Protein AF-0000000073469286 (afdb_homodimer)

Solvent-accessible surface area (backbone atoms only — not comparable to full-atom values): 17314 Å² total; per-residue (Å²): 134,79,80,74,75,75,76,80,78,68,66,69,54,48,58,52,43,47,50,47,44,49,51,43,45,53,44,41,49,51,35,50,59,30,34,58,43,26,47,52,34,50,38,55,45,49,62,59,47,66,53,76,66,37,38,28,34,34,37,41,94,57,31,36,37,38,38,33,53,41,49,67,49,52,74,90,37,50,46,80,42,73,79,51,48,40,33,38,35,40,37,38,46,38,76,65,67,67,48,77,56,51,82,70,30,43,46,80,38,43,50,45,74,46,45,59,31,68,47,75,45,75,48,96,53,51,39,38,73,74,79,47,42,74,47,79,53,41,12,26,38,39,37,37,30,30,42,60,77,70,72,71,74,72,74,71,72,77,124,137,79,80,74,76,77,78,81,79,71,64,69,56,50,57,52,43,47,48,47,47,49,51,43,45,51,44,42,49,51,37,51,58,33,37,60,44,28,49,53,33,52,38,53,46,51,63,60,45,64,53,75,66,36,38,29,33,33,38,41,95,56,32,37,37,39,39,32,53,40,50,66,49,51,76,90,37,50,45,78,43,73,78,51,49,39,32,37,36,43,36,37,46,38,75,64,68,68,50,77,55,50,82,71,31,43,46,80,39,44,52,46,75,43,46,62,29,67,47,76,44,77,47,97,51,51,40,37,73,76,79,46,42,74,47,79,53,40,12,27,39,39,37,37,31,30,43,60,75,70,71,70,74,72,74,72,73,77,124

Foldseek 3Di:
DDPPPPPPCCPVVVVVVVVVVVVVVVCVVCCVVVVVVVQVCVLVVPDADEEAWDWDWDDDPWKIKIKTQAAPFDPVQWDWDDPFQFKIKIKGAAPPPPPVCSVVHGDPDHHDYHGMYMDMDGHPAGFDPVPWDWDDDNRMIMIMTTGDPPPPPPPPPPD/DDPPPPPPPCVVVVVVVVVVVVVVVVCVVCVVVVVVVCQVCVLVVPDADEEAWDWDWDDDPWKIKIKTQAAPFDPVQWDWDDPFQFKIKIKGAAPPPPPVCSVVHGDPDHHDYHGMYMDMDGHPAGFDPVPWDWDDDNRMIMIMTTGDPPPPPPPPPPD

pLDDT: mean 71.42, std 23.08, range [26.81, 96.69]

InterPro domains:
  IPR002068 Alpha crystallin/Hsp20 domain [PF00011] (59-154)
  IPR002068 Alpha crystallin/Hsp20 domain [PS01031] (40-159)
  IPR008978 HSP20-like chaperone [G3DSA:2.60.40.790] (11-159)
  IPR008978 HSP20-like chaperone [SSF49764] (51-158)
  IPR031107 Small heat shock protein [PTHR11527] (37-149)

Structure (mmCIF, N/CA/C/O backbone):
data_AF-0000000073469286-model_v1
#
loop_
_entity.id
_entity.type
_entity.pdbx_description
1 polymer 'Heat shock protein Hsp20'
#
loop_
_atom_site.group_PDB
_atom_site.id
_atom_site.type_symbol
_atom_site.label_atom_id
_atom_site.label_alt_id
_atom_site.label_comp_id
_atom_site.label_asym_id
_atom_site.label_entity_id
_atom_site.label_seq_id
_atom_site.pdbx_PDB_ins_code
_atom_site.Cartn_x
_atom_site.Cartn_y
_atom_site.Cartn_z
_atom_site.occupancy
_atom_site.B_iso_or_equiv
_atom_site.auth_seq_id
_atom_site.auth_comp_id
_atom_site.auth_asym_id
_atom_site.auth_atom_id
_atom_site.pdbx_PDB_model_num
ATOM 1 N N . MET A 1 1 ? 75.125 -26.219 -5.777 1 26.81 1 MET A N 1
ATOM 2 C CA . MET A 1 1 ? 74.375 -25.016 -5.387 1 26.81 1 MET A CA 1
ATOM 3 C C . MET A 1 1 ? 72.938 -25.312 -5.105 1 26.81 1 MET A C 1
ATOM 5 O O . MET A 1 1 ? 72.188 -25.75 -5.996 1 26.81 1 MET A O 1
ATOM 9 N N . SER A 1 2 ? 72.625 -25.828 -3.967 1 28.38 2 SER A N 1
ATOM 10 C CA . SER A 1 2 ? 71.5 -26.672 -3.494 1 28.38 2 SER A CA 1
ATOM 11 C C . SER A 1 2 ? 70.25 -25.859 -3.361 1 28.38 2 SER A C 1
ATOM 13 O O . SER A 1 2 ? 70.188 -24.812 -2.725 1 28.38 2 SER A O 1
ATOM 15 N N . ILE A 1 3 ? 69.562 -25.828 -4.477 1 34.16 3 ILE A N 1
ATOM 16 C CA . ILE A 1 3 ? 68.312 -25.094 -4.578 1 34.16 3 ILE A CA 1
ATOM 17 C C . ILE A 1 3 ? 67.375 -25.5 -3.434 1 34.16 3 ILE A C 1
ATOM 19 O O . ILE A 1 3 ? 67.062 -26.672 -3.275 1 34.16 3 ILE A O 1
ATOM 23 N N . ARG A 1 4 ? 67.562 -24.969 -2.209 1 28.84 4 ARG A N 1
ATOM 24 C CA . ARG A 1 4 ? 66.812 -25.203 -0.965 1 28.84 4 ARG A CA 1
ATOM 25 C C . ARG A 1 4 ? 65.312 -25 -1.154 1 28.84 4 ARG A C 1
ATOM 27 O O . ARG A 1 4 ? 64.875 -23.922 -1.556 1 28.84 4 ARG A O 1
ATOM 34 N N . PHE A 1 5 ? 64.688 -26.016 -1.61 1 29.03 5 PHE A N 1
ATOM 35 C CA . PHE A 1 5 ? 63.25 -26.141 -1.828 1 29.03 5 PHE A CA 1
ATOM 36 C C . PHE A 1 5 ? 62.469 -25.703 -0.591 1 29.03 5 PHE A C 1
ATOM 38 O O . PHE A 1 5 ? 62.719 -26.203 0.509 1 29.03 5 PHE A O 1
ATOM 45 N N . CYS A 1 6 ? 62.312 -24.391 -0.413 1 30.75 6 CYS A N 1
ATOM 46 C CA . CYS A 1 6 ? 61.625 -23.812 0.737 1 30.75 6 CYS A CA 1
ATOM 47 C C . CYS A 1 6 ? 60.312 -24.562 1.007 1 30.75 6 CYS A C 1
ATOM 49 O O . CYS A 1 6 ? 59.5 -24.75 0.097 1 30.75 6 CYS A O 1
ATOM 51 N N . PRO A 1 7 ? 60.219 -25.578 1.96 1 30.48 7 PRO A N 1
ATOM 52 C CA . PRO A 1 7 ? 59.094 -26.406 2.387 1 30.48 7 PRO A CA 1
ATOM 53 C C . PRO A 1 7 ? 57.844 -25.609 2.68 1 30.48 7 PRO A C 1
ATOM 55 O O . PRO A 1 7 ? 57.844 -24.766 3.586 1 30.48 7 PRO A O 1
ATOM 58 N N . PHE A 1 8 ? 57.25 -24.953 1.747 1 34.81 8 PHE A N 1
ATOM 59 C CA . PHE A 1 8 ? 56.031 -24.172 1.964 1 34.81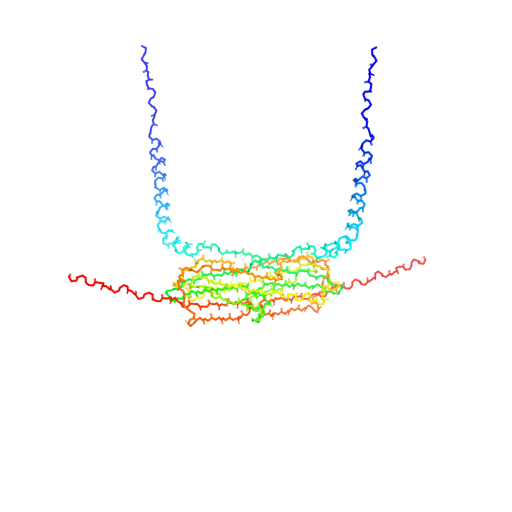 8 PHE A CA 1
ATOM 60 C C . PHE A 1 8 ? 55.062 -24.922 2.875 1 34.81 8 PHE A C 1
ATOM 62 O O . PHE A 1 8 ? 54.688 -26.078 2.602 1 34.81 8 PHE A O 1
ATOM 69 N N . SER A 1 9 ? 55.062 -25.047 4.297 1 30.44 9 SER A N 1
ATOM 70 C CA . SER A 1 9 ? 54.469 -25.703 5.445 1 30.44 9 SER A CA 1
ATOM 71 C C . SER A 1 9 ? 52.938 -25.734 5.316 1 30.44 9 SER A C 1
ATOM 73 O O . SER A 1 9 ? 52.281 -24.719 5.453 1 30.44 9 SER A O 1
ATOM 75 N N . PHE A 1 10 ? 52.219 -26.562 4.555 1 37.28 10 PHE A N 1
ATOM 76 C CA . PHE A 1 10 ? 50.906 -27.203 4.336 1 37.28 10 PHE A CA 1
ATOM 77 C C . PHE A 1 10 ? 50.219 -27.484 5.664 1 37.28 10 PHE A C 1
ATOM 79 O O . PHE A 1 10 ? 49.094 -27.969 5.688 1 37.28 10 PHE A O 1
ATOM 86 N N . GLY A 1 11 ? 50.906 -27.641 6.867 1 36.66 11 GLY A N 1
ATOM 87 C CA . GLY A 1 11 ? 50.438 -28.031 8.188 1 36.66 11 GLY A CA 1
ATOM 88 C C . GLY A 1 11 ? 49.312 -27.172 8.711 1 36.66 11 GLY A C 1
ATOM 89 O O . GLY A 1 11 ? 48.406 -27.672 9.383 1 36.66 11 GLY A O 1
ATOM 90 N N . THR A 1 12 ? 49.5 -25.828 8.781 1 40.12 12 THR A N 1
ATOM 91 C CA . THR A 1 12 ? 48.531 -24.922 9.391 1 40.12 12 THR A CA 1
ATOM 92 C C . THR A 1 12 ? 47.312 -24.766 8.5 1 40.12 12 THR A C 1
ATOM 94 O O . THR A 1 12 ? 46.312 -24.125 8.883 1 40.12 12 THR A O 1
ATOM 97 N N . LEU A 1 13 ? 47.375 -25.219 7.309 1 47.41 13 LEU A N 1
ATOM 98 C CA . LEU A 1 13 ? 46.281 -25.219 6.371 1 47.41 13 LEU A CA 1
ATOM 99 C C . LEU A 1 13 ? 45.25 -26.297 6.738 1 47.41 13 LEU A C 1
ATOM 101 O O . LEU A 1 13 ? 44.062 -26.141 6.473 1 47.41 13 LEU A O 1
ATOM 105 N N . GLY A 1 14 ? 45.719 -27.422 7.336 1 47.31 14 GLY A N 1
ATOM 106 C CA . GLY A 1 14 ? 44.844 -28.5 7.762 1 47.31 14 GLY A CA 1
ATOM 107 C C . GLY A 1 14 ? 43.875 -28.109 8.883 1 47.31 14 GLY A C 1
ATOM 108 O O . GLY A 1 14 ? 42.719 -28.469 8.867 1 47.31 14 GLY A O 1
ATOM 109 N N . SER A 1 15 ? 44.469 -27.531 10.016 1 48.19 15 SER A N 1
ATOM 110 C CA . SER A 1 15 ? 43.625 -27.109 11.117 1 48.19 15 SER A CA 1
ATOM 111 C C . SER A 1 15 ? 42.688 -26 10.695 1 48.19 15 SER A C 1
ATOM 113 O O . SER A 1 15 ? 41.562 -25.906 11.195 1 48.19 15 SER A O 1
ATOM 115 N N . GLU A 1 16 ? 43.219 -25.062 9.875 1 43.34 16 GLU A N 1
ATOM 116 C CA . GLU A 1 16 ? 42.281 -24.047 9.375 1 43.34 16 GLU A CA 1
ATOM 117 C C . GLU A 1 16 ? 41.281 -24.641 8.414 1 43.34 16 GLU A C 1
ATOM 119 O O . GLU A 1 16 ? 40.125 -24.203 8.375 1 43.34 16 GLU A O 1
ATOM 124 N N . LEU A 1 17 ? 41.594 -25.641 7.645 1 53.5 17 LEU A N 1
ATOM 125 C CA . LEU A 1 17 ? 40.625 -26.344 6.82 1 53.5 17 LEU A CA 1
ATOM 126 C C . LEU A 1 17 ? 39.688 -27.188 7.68 1 53.5 17 LEU A C 1
ATOM 128 O O . LEU A 1 17 ? 38.5 -27.266 7.398 1 53.5 17 LEU A O 1
ATOM 132 N N . ASP A 1 18 ? 40.219 -27.859 8.758 1 47.69 18 ASP A N 1
ATOM 133 C CA . ASP A 1 18 ? 39.344 -28.578 9.672 1 47.69 18 ASP A CA 1
ATOM 134 C C . ASP A 1 18 ? 38.375 -27.609 10.375 1 47.69 18 ASP A C 1
ATOM 136 O O . ASP A 1 18 ? 37.219 -27.938 10.594 1 47.69 18 ASP A O 1
ATOM 140 N N . THR A 1 19 ? 38.969 -26.328 10.898 1 46.44 19 THR A N 1
ATOM 141 C CA . THR A 1 19 ? 38 -25.344 11.414 1 46.44 19 THR A CA 1
ATOM 142 C C . THR A 1 19 ? 37.094 -24.859 10.297 1 46.44 19 THR A C 1
ATOM 144 O O . THR A 1 19 ? 35.906 -24.594 10.531 1 46.44 19 THR A O 1
ATOM 147 N N . LEU A 1 20 ? 37.594 -24.672 9.078 1 48.88 20 LEU A N 1
ATOM 148 C CA . LEU A 1 20 ? 36.719 -24.328 7.969 1 48.88 20 LEU A CA 1
ATOM 149 C C . LEU A 1 20 ? 35.781 -25.469 7.656 1 48.88 20 LEU A C 1
ATOM 151 O O . LEU A 1 20 ? 34.594 -25.25 7.414 1 48.88 20 LEU A O 1
ATOM 155 N N . PHE A 1 21 ? 36.188 -26.719 7.672 1 50.34 21 PHE A N 1
ATOM 156 C CA . PHE A 1 21 ? 35.281 -27.828 7.438 1 50.34 21 PHE A CA 1
ATOM 157 C C . PHE A 1 21 ? 34.344 -28.031 8.625 1 50.34 21 PHE A C 1
ATOM 159 O O . PHE A 1 21 ? 33.156 -28.344 8.453 1 50.34 21 PHE A O 1
ATOM 166 N N . SER A 1 22 ? 34.812 -27.953 9.945 1 49.25 22 SER A N 1
ATOM 167 C CA . SER A 1 22 ? 33.875 -28 11.055 1 49.25 22 SER A CA 1
ATOM 168 C C . SER A 1 22 ? 32.969 -26.766 11.055 1 49.25 22 SER A C 1
ATOM 170 O O . SER A 1 22 ? 31.781 -26.859 11.414 1 49.25 22 SER A O 1
ATOM 172 N N . GLU A 1 23 ? 33.5 -25.469 10.75 1 45.59 23 GLU A N 1
ATOM 173 C CA . GLU A 1 23 ? 32.594 -24.359 10.562 1 45.59 23 GLU A CA 1
ATOM 174 C C . GLU A 1 23 ? 31.719 -24.562 9.312 1 45.59 23 GLU A C 1
ATOM 176 O O . GLU A 1 23 ? 30.547 -24.188 9.297 1 45.59 23 GLU A O 1
ATOM 181 N N . MET A 1 24 ? 32.219 -25.188 8.258 1 49.44 24 MET A N 1
ATOM 182 C CA . MET A 1 24 ? 31.406 -25.578 7.117 1 49.44 24 MET A CA 1
ATOM 183 C C . MET A 1 24 ? 30.438 -26.703 7.492 1 49.44 24 MET A C 1
ATOM 185 O O . MET A 1 24 ? 29.281 -26.719 7.07 1 49.44 24 MET A O 1
ATOM 189 N N . GLU A 1 25 ? 30.922 -27.719 8.266 1 49.88 25 GLU A N 1
ATOM 190 C CA . GLU A 1 25 ? 29.969 -28.719 8.727 1 49.88 25 GLU A CA 1
ATOM 191 C C . GLU A 1 25 ? 28.969 -28.125 9.719 1 49.88 25 GLU A C 1
ATOM 193 O O . GLU A 1 25 ? 27.781 -28.469 9.711 1 49.88 25 GLU A O 1
ATOM 198 N N . GLU A 1 26 ? 29.344 -27.234 10.883 1 46.66 26 GLU A N 1
ATOM 199 C CA . GLU A 1 26 ? 28.344 -26.531 11.68 1 46.66 26 GLU A CA 1
ATOM 200 C C . GLU A 1 26 ? 27.547 -25.578 10.812 1 46.66 26 GLU A C 1
ATOM 202 O O . GLU A 1 26 ? 26.344 -25.406 11.023 1 46.66 26 GLU A O 1
ATOM 207 N N . ARG A 1 27 ? 28.062 -24.906 9.711 1 44.53 27 ARG A N 1
ATOM 208 C CA . ARG A 1 27 ? 27.266 -24.156 8.75 1 44.53 27 ARG A CA 1
ATOM 209 C C . ARG A 1 27 ? 26.531 -25.094 7.801 1 44.53 27 ARG A C 1
ATOM 211 O O . ARG A 1 27 ? 25.406 -24.797 7.363 1 44.53 27 ARG A O 1
ATOM 218 N N . ALA A 1 28 ? 26.953 -26.188 7.41 1 50.09 28 ALA A N 1
ATOM 219 C CA . ALA A 1 28 ? 26.203 -27.188 6.664 1 50.09 28 ALA A CA 1
ATOM 220 C C . ALA A 1 28 ? 25.125 -27.844 7.535 1 50.09 28 ALA A C 1
ATOM 222 O O . ALA A 1 28 ? 24.031 -28.141 7.066 1 50.09 28 ALA A O 1
ATOM 223 N N . GLU A 1 29 ? 25.406 -28.328 8.773 1 49.47 29 GLU A N 1
ATOM 224 C CA . GLU A 1 29 ? 24.328 -28.734 9.648 1 49.47 29 GLU A CA 1
ATOM 225 C C . GLU A 1 29 ? 23.438 -27.547 10.039 1 49.47 29 GLU A C 1
ATOM 227 O O . GLU A 1 29 ? 22.219 -27.688 10.156 1 49.47 29 GLU A O 1
ATOM 232 N N . ASN A 1 30 ? 23.953 -26.234 10.5 1 44.94 30 ASN A N 1
ATOM 233 C CA . ASN A 1 30 ? 23.078 -25.078 10.586 1 44.94 30 ASN A CA 1
ATOM 234 C C . ASN A 1 30 ? 22.562 -24.641 9.211 1 44.94 30 ASN A C 1
ATOM 236 O O . ASN A 1 30 ? 21.5 -24.016 9.109 1 44.94 30 ASN A O 1
ATOM 240 N N . LEU A 1 31 ? 23.172 -24.969 8.086 1 43.88 31 LEU A N 1
ATOM 241 C CA . LEU A 1 31 ? 22.625 -24.875 6.734 1 43.88 31 LEU A CA 1
ATOM 242 C C . LEU A 1 31 ? 21.688 -26.047 6.453 1 43.88 31 LEU A C 1
ATOM 244 O O . LEU A 1 31 ? 20.641 -25.875 5.824 1 43.88 31 LEU A O 1
ATOM 248 N N . ALA A 1 32 ? 21.906 -27.297 6.664 1 47.5 32 ALA A N 1
ATOM 249 C CA . ALA A 1 32 ? 20.922 -28.375 6.555 1 47.5 32 ALA A CA 1
ATOM 250 C C . ALA A 1 32 ? 19.781 -28.172 7.543 1 47.5 32 ALA A C 1
ATOM 252 O O . ALA A 1 32 ? 18.625 -28.453 7.23 1 47.5 32 ALA A O 1
ATOM 253 N N . SER A 1 33 ? 19.891 -28.094 8.945 1 45.53 33 SER A N 1
ATOM 254 C CA . SER A 1 33 ? 18.812 -27.609 9.797 1 45.53 33 SER A CA 1
ATOM 255 C C . SER A 1 33 ? 18.391 -26.188 9.406 1 45.53 33 SER A C 1
ATOM 257 O O . SER A 1 33 ? 17.219 -25.828 9.508 1 45.53 33 SER A O 1
ATOM 259 N N . ARG A 1 34 ? 19.234 -25.234 9.039 1 42.19 34 ARG A N 1
ATOM 260 C CA . ARG A 1 34 ? 18.859 -23.969 8.422 1 42.19 34 ARG A CA 1
ATOM 261 C C . ARG A 1 34 ? 18.438 -24.172 6.977 1 42.19 34 ARG A C 1
ATOM 263 O O . ARG A 1 34 ? 17.812 -23.281 6.383 1 42.19 34 ARG A O 1
ATOM 270 N N . SER A 1 35 ? 18.688 -25.172 6.195 1 46.22 35 SER A N 1
ATOM 271 C CA . SER A 1 35 ? 18.125 -25.578 4.914 1 46.22 35 SER A CA 1
ATOM 272 C C . SER A 1 35 ? 16.672 -26.031 5.07 1 46.22 35 SER A C 1
ATOM 274 O O . SER A 1 35 ? 15.828 -25.734 4.223 1 46.22 35 SER A O 1
ATOM 276 N N . GLU A 1 36 ? 16.328 -27.016 5.863 1 44.75 36 GLU A N 1
ATOM 277 C CA . GLU A 1 36 ? 14.914 -27.156 6.195 1 44.75 36 GLU A CA 1
ATOM 278 C C . GLU A 1 36 ? 14.359 -25.891 6.82 1 44.75 36 GLU A C 1
ATOM 280 O O . GLU A 1 36 ? 13.195 -25.531 6.609 1 44.75 36 GLU A O 1
ATOM 285 N N . SER A 1 37 ? 14.953 -25.234 7.918 1 41.72 37 SER A N 1
ATOM 286 C CA . SER A 1 37 ? 14.672 -23.844 8.305 1 41.72 37 SER A CA 1
ATOM 287 C C . SER A 1 37 ? 15.055 -22.875 7.199 1 41.72 37 SER A C 1
ATOM 289 O O . SER A 1 37 ? 14.406 -21.828 7.035 1 41.72 37 SER A O 1
ATOM 291 N N . LEU A 1 38 ? 15.977 -22.969 6.457 1 46 38 LEU A N 1
ATOM 292 C CA . LEU A 1 38 ? 16.281 -22.234 5.242 1 46 38 LEU A CA 1
ATOM 293 C C . LEU A 1 38 ? 15.273 -22.547 4.145 1 46 38 LEU A C 1
ATOM 295 O O . LEU A 1 38 ? 14.93 -21.672 3.342 1 46 38 LEU A O 1
ATOM 299 N N . LYS A 1 39 ? 14.969 -23.812 3.836 1 43.38 39 LYS A N 1
ATOM 300 C CA . LYS A 1 39 ? 13.773 -24.062 3.043 1 43.38 39 LYS A CA 1
ATOM 301 C C . LYS A 1 39 ? 12.555 -23.375 3.66 1 43.38 39 LYS A C 1
ATOM 303 O O . LYS A 1 39 ? 11.688 -22.875 2.941 1 43.38 39 LYS A O 1
ATOM 308 N N . THR A 1 40 ? 12.234 -23.625 4.988 1 42.12 40 THR A N 1
ATOM 309 C CA . THR A 1 40 ? 11.273 -22.766 5.684 1 42.12 40 THR A CA 1
ATOM 310 C C . THR A 1 40 ? 11.766 -21.328 5.73 1 42.12 40 THR A C 1
ATOM 312 O O . THR A 1 40 ? 10.969 -20.391 5.664 1 42.12 40 THR A O 1
ATOM 315 N N . ILE A 1 41 ? 13.047 -21.016 6.047 1 43.69 41 ILE A N 1
ATOM 316 C CA . ILE A 1 41 ? 13.594 -19.672 5.918 1 43.69 41 ILE A CA 1
ATOM 317 C C . ILE A 1 41 ? 13.672 -19.281 4.445 1 43.69 41 ILE A C 1
ATOM 319 O O . ILE A 1 41 ? 13.414 -18.125 4.086 1 43.69 41 ILE A O 1
ATOM 323 N N . ALA A 1 42 ? 14.156 -20.062 3.604 1 46.75 42 ALA A N 1
ATOM 324 C CA . ALA A 1 42 ? 14.094 -19.781 2.172 1 46.75 42 ALA A CA 1
ATOM 325 C C . ALA A 1 42 ? 12.656 -19.609 1.706 1 46.75 42 ALA A C 1
ATOM 327 O O . ALA A 1 42 ? 12.367 -18.797 0.824 1 46.75 42 ALA A O 1
ATOM 328 N N . LYS A 1 43 ? 11.789 -20.625 1.95 1 48.88 43 LYS A N 1
ATOM 329 C CA . LYS A 1 43 ? 10.359 -20.438 1.708 1 48.88 43 LYS A CA 1
ATOM 330 C C . LYS A 1 43 ? 9.867 -19.125 2.309 1 48.88 43 LYS A C 1
ATOM 332 O O . LYS A 1 43 ? 8.992 -18.469 1.74 1 48.88 43 LYS A O 1
ATOM 337 N N . ASN A 1 44 ? 10.305 -18.875 3.617 1 49.03 44 ASN A N 1
ATOM 338 C CA . ASN A 1 44 ? 10.055 -17.594 4.289 1 49.03 44 ASN A CA 1
ATOM 339 C C . ASN A 1 44 ? 11.133 -16.578 3.973 1 49.03 44 ASN A C 1
ATOM 341 O O . ASN A 1 44 ? 11.203 -15.523 4.613 1 49.03 44 ASN A O 1
ATOM 345 N N . ALA A 1 45 ? 12.023 -16.984 3.248 1 52.25 45 ALA A N 1
ATOM 346 C CA . ALA A 1 45 ? 13.195 -16.125 3.047 1 52.25 45 ALA A CA 1
ATOM 347 C C . ALA A 1 45 ? 12.836 -14.867 2.27 1 52.25 45 ALA A C 1
ATOM 349 O O . ALA A 1 45 ? 13.695 -14.023 2.012 1 52.25 45 ALA A O 1
ATOM 350 N N . VAL A 1 46 ? 11.75 -15.117 1.656 1 53.38 46 VAL A N 1
ATOM 351 C CA . VAL A 1 46 ? 11.555 -13.812 1.03 1 53.38 46 VAL A CA 1
ATOM 352 C C . VAL A 1 46 ? 11.367 -12.742 2.105 1 53.38 46 VAL A C 1
ATOM 354 O O . VAL A 1 46 ? 10.43 -12.812 2.904 1 53.38 46 VAL A O 1
ATOM 357 N N . PRO A 1 47 ? 12.398 -12.141 2.352 1 52.84 47 PRO A N 1
ATOM 358 C CA . PRO A 1 47 ? 12.258 -11.102 3.375 1 52.84 47 PRO A CA 1
ATOM 359 C C . PRO A 1 47 ? 11.008 -10.242 3.184 1 52.84 47 PRO A C 1
ATOM 361 O O . PRO A 1 47 ? 10.609 -9.977 2.047 1 52.84 47 PRO A O 1
ATOM 364 N N . ARG A 1 48 ? 10.258 -10.32 4.316 1 56.59 48 ARG A N 1
ATOM 365 C CA . ARG A 1 48 ? 9.125 -9.398 4.305 1 56.59 48 ARG A CA 1
ATOM 366 C C . ARG A 1 48 ? 9.578 -7.965 4.559 1 56.59 48 ARG A C 1
ATOM 368 O O . ARG A 1 48 ? 10.5 -7.73 5.348 1 56.59 48 ARG A O 1
ATOM 375 N N . ILE A 1 49 ? 9.141 -7.066 3.736 1 54.12 49 ILE A N 1
ATOM 376 C CA . ILE A 1 49 ? 9.406 -5.648 3.945 1 54.12 49 ILE A CA 1
ATOM 377 C C . ILE A 1 49 ? 8.719 -5.172 5.219 1 54.12 49 ILE A C 1
ATOM 379 O O . ILE A 1 49 ? 7.52 -5.391 5.402 1 54.12 49 ILE A O 1
ATOM 383 N N . THR A 1 50 ? 9.516 -5.109 6.238 1 58.16 50 THR A N 1
ATOM 384 C CA . THR A 1 50 ? 9.016 -4.422 7.426 1 58.16 50 THR A CA 1
ATOM 385 C C . THR A 1 50 ? 9.195 -2.91 7.289 1 58.16 50 THR A C 1
ATOM 387 O O . THR A 1 50 ? 10.078 -2.447 6.566 1 58.16 50 THR A O 1
ATOM 390 N N . GLY A 1 51 ? 8.164 -2.178 7.531 1 62 51 GLY A N 1
ATOM 391 C CA . GLY A 1 51 ? 8.445 -0.752 7.469 1 62 51 GLY A CA 1
ATOM 392 C C . GLY A 1 51 ? 7.195 0.104 7.414 1 62 51 GLY A C 1
ATOM 393 O O . GLY A 1 51 ? 6.125 -0.321 7.859 1 62 51 GLY A O 1
ATOM 394 N N . ASP A 1 52 ? 7.395 1.303 6.754 1 76.88 52 ASP A N 1
ATOM 395 C CA . ASP A 1 52 ? 6.465 2.418 6.895 1 76.88 52 ASP A CA 1
ATOM 396 C C . ASP A 1 52 ? 5.375 2.361 5.824 1 76.88 52 ASP A C 1
ATOM 398 O O . ASP A 1 52 ? 5.516 1.657 4.824 1 76.88 52 ASP 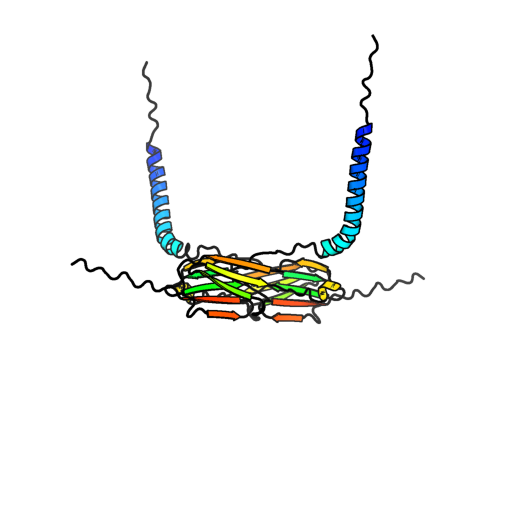A O 1
ATOM 402 N N . PHE A 1 53 ? 4.203 2.617 6.191 1 90.12 53 PHE A N 1
ATOM 403 C CA . PHE A 1 53 ? 3.078 2.777 5.277 1 90.12 53 PHE A CA 1
ATOM 404 C C . PHE A 1 53 ? 3.123 4.141 4.598 1 90.12 53 PHE A C 1
ATOM 406 O O . PHE A 1 53 ? 3.766 5.07 5.098 1 90.12 53 PHE A O 1
ATOM 413 N N . HIS A 1 54 ? 2.568 4.18 3.43 1 90.62 54 HIS A N 1
ATOM 414 C CA . HIS A 1 54 ? 2.59 5.398 2.627 1 90.62 54 HIS A CA 1
ATOM 415 C C . HIS A 1 54 ? 1.559 6.402 3.127 1 90.62 54 HIS A C 1
ATOM 417 O O . HIS A 1 54 ? 0.441 6.027 3.484 1 90.62 54 HIS A O 1
ATOM 423 N N . ILE A 1 55 ? 1.935 7.664 3.08 1 92.56 55 ILE A N 1
ATOM 424 C CA . ILE A 1 55 ? 0.997 8.688 3.523 1 92.56 55 ILE A CA 1
ATOM 425 C C . ILE A 1 55 ? 1.045 9.875 2.568 1 92.56 55 ILE A C 1
ATOM 427 O O . ILE A 1 55 ? 2.061 10.109 1.908 1 92.56 55 ILE A O 1
ATOM 431 N N . ASP A 1 56 ? -0.07 10.547 2.488 1 92.31 56 ASP A N 1
ATOM 432 C CA . ASP A 1 56 ? -0.142 11.898 1.948 1 92.31 56 ASP A CA 1
ATOM 433 C C . ASP A 1 56 ? -0.444 12.914 3.049 1 92.31 56 ASP A C 1
ATOM 435 O O . ASP A 1 56 ? -1.271 12.664 3.926 1 92.31 56 ASP A O 1
ATOM 439 N N . LEU A 1 57 ? 0.286 13.938 3.006 1 93.81 57 LEU A N 1
ATOM 440 C CA . LEU A 1 57 ? 0.061 15.039 3.934 1 93.81 57 LEU A CA 1
ATOM 441 C C . LEU A 1 57 ? -0.338 16.312 3.184 1 93.81 57 LEU A C 1
ATOM 443 O O . LEU A 1 57 ? 0.479 16.906 2.475 1 93.81 57 LEU A O 1
ATOM 447 N N . CYS A 1 58 ? -1.596 16.75 3.479 1 92.81 58 CYS A N 1
ATOM 448 C CA . CYS A 1 58 ? -2.143 17.906 2.781 1 92.81 58 CYS A CA 1
ATOM 449 C C . CYS A 1 58 ? -2.596 18.984 3.771 1 92.81 58 CYS A C 1
ATOM 451 O O . CYS A 1 58 ? -3.273 18.672 4.754 1 92.81 58 CYS A O 1
ATOM 453 N N . GLU A 1 59 ? -2.193 20.172 3.41 1 92.38 59 GLU A N 1
ATOM 454 C CA . GLU A 1 59 ? -2.596 21.297 4.242 1 92.38 59 GLU A CA 1
ATOM 455 C C . GLU A 1 59 ? -3.584 22.203 3.508 1 92.38 59 GLU A C 1
ATOM 457 O O . GLU A 1 59 ? -3.307 22.656 2.398 1 92.38 59 GLU A O 1
ATOM 462 N N . THR A 1 60 ? -4.707 22.422 4.137 1 90.88 60 THR A N 1
ATOM 463 C CA . THR A 1 60 ? -5.676 23.406 3.68 1 90.88 60 THR A CA 1
ATOM 464 C C . THR A 1 60 ? -5.676 24.625 4.594 1 90.88 60 THR A C 1
ATOM 466 O O . THR A 1 60 ? -4.988 24.641 5.617 1 90.88 60 THR A O 1
ATOM 469 N N . PRO A 1 61 ? -6.418 25.672 4.223 1 88.88 61 PRO A N 1
ATOM 470 C CA . PRO A 1 61 ? -6.41 26.859 5.07 1 88.88 61 PRO A CA 1
ATOM 471 C C . PRO A 1 61 ? -6.922 26.578 6.484 1 88.88 61 PRO A C 1
ATOM 473 O O . PRO A 1 61 ? -6.438 27.172 7.449 1 88.88 61 PRO A O 1
ATOM 476 N N . THR A 1 62 ? -7.738 25.578 6.605 1 91.5 62 THR A N 1
ATOM 477 C CA . THR A 1 62 ? -8.383 25.422 7.902 1 91.5 62 THR A CA 1
ATOM 478 C C . THR A 1 62 ? -8 24.078 8.531 1 91.5 62 THR A C 1
ATOM 480 O O . THR A 1 62 ? -8.219 23.859 9.727 1 91.5 62 THR A O 1
ATOM 483 N N . GLU A 1 63 ? -7.449 23.188 7.652 1 94.25 63 GLU A N 1
ATOM 484 C CA . GLU A 1 63 ? -7.25 21.828 8.172 1 94.25 63 GLU A CA 1
ATOM 485 C C . GLU A 1 63 ? -5.965 21.219 7.621 1 94.25 63 GLU A C 1
ATOM 487 O O . GLU A 1 63 ? -5.43 21.688 6.617 1 94.25 63 GLU A O 1
ATOM 492 N N . ILE A 1 64 ? -5.5 20.203 8.328 1 94.69 64 ILE A N 1
ATOM 493 C CA . ILE A 1 64 ? -4.48 19.281 7.832 1 94.69 64 ILE A CA 1
ATOM 494 C C . ILE A 1 64 ? -5.094 17.906 7.613 1 94.69 64 ILE A C 1
ATOM 496 O O . ILE A 1 64 ? -5.773 17.375 8.5 1 94.69 64 ILE A O 1
ATOM 500 N N . ILE A 1 65 ? -4.816 17.391 6.449 1 94.69 65 ILE A N 1
ATOM 501 C CA . ILE A 1 65 ? -5.387 16.094 6.094 1 94.69 65 ILE A CA 1
ATOM 502 C C . ILE A 1 65 ? -4.266 15.086 5.855 1 94.69 65 ILE A C 1
ATOM 504 O O . ILE A 1 65 ? -3.365 15.32 5.047 1 94.69 65 ILE A O 1
ATOM 508 N N . ILE A 1 66 ? -4.348 14 6.582 1 94.94 66 ILE A N 1
ATOM 509 C CA . ILE A 1 66 ? -3.402 12.906 6.414 1 94.94 66 ILE A CA 1
ATOM 510 C C . ILE A 1 66 ? -4.129 11.672 5.883 1 94.94 66 ILE A C 1
ATOM 512 O O . ILE A 1 66 ? -5.113 11.219 6.473 1 94.94 66 ILE A O 1
ATOM 516 N N . THR A 1 67 ? -3.664 11.211 4.781 1 94.38 67 THR A N 1
ATOM 517 C CA . THR A 1 67 ? -4.227 10 4.188 1 94.38 67 THR A CA 1
ATOM 518 C C . THR A 1 67 ? -3.199 8.875 4.176 1 94.38 67 THR A C 1
ATOM 520 O O . THR A 1 67 ? -2.078 9.055 3.697 1 94.38 67 THR A O 1
ATOM 523 N N . CYS A 1 68 ? -3.582 7.699 4.688 1 94 68 CYS A N 1
ATOM 524 C CA . CYS A 1 68 ? -2.668 6.574 4.848 1 94 68 CYS A CA 1
ATOM 525 C C . CYS A 1 68 ? -3.152 5.363 4.062 1 94 68 CYS A C 1
ATOM 527 O O . CYS A 1 68 ? -4.34 5.031 4.094 1 94 68 CYS A O 1
ATOM 529 N N . ASP A 1 69 ? -2.25 4.742 3.41 1 92.81 69 ASP A N 1
ATOM 530 C CA . ASP A 1 69 ? -2.527 3.438 2.816 1 92.81 69 ASP A CA 1
ATOM 531 C C . ASP A 1 69 ? -2.271 2.314 3.818 1 92.81 69 ASP A C 1
ATOM 533 O O . ASP A 1 69 ? -1.12 2.025 4.156 1 92.81 69 ASP A O 1
ATOM 537 N N . LEU A 1 70 ? -3.359 1.624 4.215 1 92.69 70 LEU A N 1
ATOM 538 C CA . LEU A 1 70 ? -3.254 0.526 5.172 1 92.69 70 LEU A CA 1
ATOM 539 C C . LEU A 1 70 ? -4.125 -0.651 4.742 1 92.69 70 LEU A C 1
ATOM 541 O O . LEU A 1 70 ? -5.082 -1.004 5.434 1 92.69 70 LEU A O 1
ATOM 545 N N . PRO A 1 71 ? -3.742 -1.274 3.732 1 92.81 71 PRO A N 1
ATOM 546 C CA . PRO A 1 71 ? -4.559 -2.377 3.221 1 92.81 71 PRO A CA 1
ATOM 547 C C . PRO A 1 71 ? -4.645 -3.549 4.195 1 92.81 71 PRO A C 1
ATOM 549 O O . PRO A 1 71 ? -3.627 -3.979 4.742 1 92.81 71 PRO A O 1
ATOM 552 N N . GLY A 1 72 ? -5.816 -4.113 4.34 1 89.38 72 GLY A N 1
ATOM 553 C CA . GLY A 1 72 ? -6.043 -5.316 5.121 1 89.38 72 GLY A CA 1
ATOM 554 C C . GLY A 1 72 ? -6.094 -5.055 6.617 1 89.38 72 GLY A C 1
ATOM 555 O O . GLY A 1 72 ? -6.215 -5.988 7.41 1 89.38 72 GLY A O 1
ATOM 556 N N . ILE A 1 73 ? -5.93 -3.799 6.965 1 85.25 73 ILE A N 1
ATOM 557 C CA . ILE A 1 73 ? -5.91 -3.488 8.391 1 85.25 73 ILE A CA 1
ATOM 558 C C . ILE A 1 73 ? -7.328 -3.199 8.875 1 85.25 73 ILE A C 1
ATOM 560 O O . ILE A 1 73 ? -8.172 -2.744 8.102 1 85.25 73 ILE A O 1
ATOM 564 N N . GLU A 1 74 ? -7.555 -3.57 10.062 1 88.56 74 GLU A N 1
ATOM 565 C CA . GLU A 1 74 ? -8.836 -3.24 10.688 1 88.56 74 GLU A CA 1
ATOM 566 C C . GLU A 1 74 ? -8.695 -2.039 11.617 1 88.56 74 GLU A C 1
ATOM 568 O O . GLU A 1 74 ? -7.594 -1.703 12.055 1 88.56 74 GLU A O 1
ATOM 573 N N . LYS A 1 75 ? -9.82 -1.409 11.883 1 88.62 75 LYS A N 1
ATOM 574 C CA . LYS A 1 75 ? -9.844 -0.199 12.703 1 88.62 75 LYS A CA 1
ATOM 575 C C . LYS A 1 75 ? -9.164 -0.429 14.047 1 88.62 75 LYS A C 1
ATOM 577 O O . LYS A 1 75 ? -8.453 0.445 14.547 1 88.62 75 LYS A O 1
ATOM 582 N N . GLN A 1 76 ? -9.406 -1.586 14.609 1 89.56 76 GLN A N 1
ATOM 583 C CA . GLN A 1 76 ? -8.875 -1.882 15.938 1 89.56 76 GLN A CA 1
ATOM 584 C C . GLN A 1 76 ? -7.359 -2.031 15.906 1 89.56 76 GLN A C 1
ATOM 586 O O . GLN A 1 76 ? -6.703 -1.999 16.953 1 89.56 76 GLN A O 1
ATOM 591 N N . ASP A 1 77 ? -6.82 -2.184 14.711 1 90.38 77 ASP A N 1
ATOM 592 C CA . ASP A 1 77 ? -5.387 -2.422 14.57 1 90.38 77 ASP A CA 1
ATOM 593 C C . ASP A 1 77 ? -4.641 -1.123 14.273 1 90.38 77 ASP A C 1
ATOM 595 O O . ASP A 1 77 ? -3.447 -1.144 13.969 1 90.38 77 ASP A O 1
ATOM 599 N N . VAL A 1 78 ? -5.309 -0.022 14.352 1 93 78 VAL A N 1
ATOM 600 C CA . VAL A 1 78 ? -4.703 1.275 14.07 1 93 78 VAL A CA 1
ATOM 601 C C . VAL A 1 78 ? -4.879 2.201 15.273 1 93 78 VAL A C 1
ATOM 603 O O . VAL A 1 78 ? -5.969 2.297 15.836 1 93 78 VAL A O 1
ATOM 606 N N . SER A 1 79 ? -3.801 2.816 15.656 1 95.06 79 SER A N 1
ATOM 607 C CA . SER A 1 79 ? -3.824 3.824 16.719 1 95.06 79 SER A CA 1
ATOM 608 C C . SER A 1 79 ? -3.271 5.156 16.219 1 95.06 79 SER A C 1
ATOM 610 O O . SER A 1 79 ? -2.199 5.203 15.609 1 95.06 79 SER A O 1
ATOM 612 N N . VAL A 1 80 ? -4.047 6.195 16.438 1 95.75 80 VAL A N 1
ATOM 613 C CA . VAL A 1 80 ? -3.643 7.551 16.062 1 95.75 80 VAL A CA 1
ATOM 614 C C . VAL A 1 80 ? -3.604 8.43 17.312 1 95.75 80 VAL A C 1
ATOM 616 O O . VAL A 1 80 ? -4.59 8.523 18.047 1 95.75 80 VAL A O 1
ATOM 619 N N . LYS A 1 81 ? -2.475 9.102 17.484 1 95.94 81 LYS A N 1
ATOM 620 C CA . LYS A 1 81 ? -2.326 9.945 18.656 1 95.94 81 LYS A CA 1
ATOM 621 C C . LYS A 1 81 ? -1.63 11.258 18.312 1 95.94 81 LYS A C 1
ATOM 623 O O . LYS A 1 81 ? -0.581 11.258 17.672 1 95.94 81 LYS A O 1
ATOM 628 N N . LEU A 1 82 ? -2.27 12.289 18.703 1 95.5 82 LEU A N 1
ATOM 629 C CA . LEU A 1 82 ? -1.578 13.57 18.656 1 95.5 82 LEU A CA 1
ATOM 630 C C . LEU A 1 82 ? -0.604 13.711 19.812 1 95.5 82 LEU A C 1
ATOM 632 O O . LEU A 1 82 ? -1.022 13.836 20.969 1 95.5 82 LEU A O 1
ATOM 636 N N . LEU A 1 83 ? 0.664 13.742 19.562 1 94.81 83 LEU A N 1
ATOM 637 C CA . LEU A 1 83 ? 1.668 13.828 20.609 1 94.81 83 LEU A CA 1
ATOM 638 C C . LEU A 1 83 ? 1.771 15.25 21.156 1 94.81 83 LEU A C 1
ATOM 640 O O . LEU A 1 83 ? 2.023 15.453 22.344 1 94.81 83 LEU A O 1
ATOM 644 N N . ASN A 1 84 ? 1.662 16.219 20.297 1 94.88 84 ASN A N 1
ATOM 645 C CA . ASN A 1 84 ? 1.562 17.656 20.547 1 94.88 84 ASN A CA 1
ATOM 646 C C . ASN A 1 84 ? 0.874 18.375 19.391 1 94.88 84 ASN A C 1
ATOM 648 O O . ASN A 1 84 ? 0.317 17.719 18.5 1 94.88 84 ASN A O 1
ATOM 652 N N . GLU A 1 85 ? 0.871 19.578 19.375 1 94.06 85 GLU A N 1
ATOM 653 C CA . GLU A 1 85 ? 0.08 20.344 18.406 1 94.06 85 GLU A CA 1
ATOM 654 C C . GLU A 1 85 ? 0.685 20.266 17.016 1 94.06 85 GLU A C 1
ATOM 656 O O . GLU A 1 85 ? 0.061 20.688 16.031 1 94.06 85 GLU A O 1
ATOM 661 N N . THR A 1 86 ? 1.86 19.672 16.859 1 95.38 86 THR A N 1
ATOM 662 C CA . THR A 1 86 ? 2.494 19.672 15.547 1 95.38 86 THR A CA 1
ATOM 663 C C . THR A 1 86 ? 3.02 18.266 15.219 1 95.38 86 THR A C 1
ATOM 665 O O . THR A 1 86 ? 3.816 18.109 14.289 1 95.38 86 THR A O 1
ATOM 668 N N . SER A 1 87 ? 2.656 17.344 16.016 1 96.19 87 SER A N 1
ATOM 669 C CA . SER A 1 87 ? 3.162 15.992 15.773 1 96.19 87 SER A CA 1
ATOM 670 C C . SER A 1 87 ? 2.061 14.953 15.938 1 96.19 87 SER A C 1
ATOM 672 O O . SER A 1 87 ? 1.394 14.906 16.984 1 96.19 87 SER A O 1
ATOM 674 N N . LEU A 1 88 ? 1.961 14.086 14.953 1 96.69 88 LEU A N 1
ATOM 675 C CA . LEU A 1 88 ? 0.966 13.023 14.961 1 96.69 88 LEU A CA 1
ATOM 676 C C . LEU A 1 88 ? 1.634 11.656 14.875 1 96.69 88 LEU A C 1
ATOM 678 O O . LEU A 1 88 ? 2.494 11.43 14.023 1 96.69 88 LEU A O 1
ATOM 682 N N . GLN A 1 89 ? 1.263 10.812 15.758 1 96.12 89 GLN A N 1
ATOM 683 C CA . GLN A 1 89 ? 1.774 9.445 15.734 1 96.12 89 GLN A CA 1
ATOM 684 C C . GLN A 1 89 ? 0.718 8.469 15.219 1 96.12 89 GLN A C 1
ATOM 686 O O . GLN A 1 89 ? -0.432 8.508 15.664 1 96.12 89 GLN A O 1
ATOM 691 N N . ILE A 1 90 ? 1.096 7.648 14.312 1 94.94 90 ILE A N 1
ATOM 692 C CA . ILE A 1 90 ? 0.233 6.574 13.828 1 94.94 90 ILE A CA 1
ATOM 693 C C . ILE A 1 90 ? 0.921 5.227 14.031 1 94.94 90 ILE A C 1
ATOM 695 O O . ILE A 1 90 ? 2.068 5.039 13.617 1 94.94 90 ILE A O 1
ATOM 699 N N . LYS A 1 91 ? 0.236 4.34 14.688 1 93.88 91 LYS A N 1
ATOM 700 C CA . LYS A 1 91 ? 0.712 2.977 14.891 1 93.88 91 LYS A CA 1
ATOM 701 C C . LYS A 1 91 ? -0.25 1.96 14.281 1 93.88 91 LYS A C 1
ATOM 703 O O . LYS A 1 91 ? -1.469 2.107 14.398 1 93.88 91 LYS A O 1
ATOM 708 N N . THR A 1 92 ? 0.373 0.984 13.641 1 91.38 92 THR A N 1
ATOM 709 C CA . THR A 1 92 ? -0.443 -0.062 13.031 1 91.38 92 THR A CA 1
ATOM 710 C C . THR A 1 92 ? 0.124 -1.442 13.352 1 91.38 92 THR A C 1
ATOM 712 O O . THR A 1 92 ? 1.318 -1.582 13.617 1 91.38 92 THR A O 1
ATOM 715 N N . THR A 1 93 ? -0.75 -2.406 13.367 1 86.94 93 THR A N 1
ATOM 716 C CA . THR A 1 93 ? -0.351 -3.805 13.477 1 86.94 93 THR A CA 1
ATOM 717 C C . THR A 1 93 ? -0.996 -4.637 12.367 1 86.94 93 THR A C 1
ATOM 719 O O . THR A 1 93 ? -2.223 -4.688 12.258 1 86.94 93 THR A O 1
ATOM 722 N N . TYR A 1 94 ? -0.144 -5.047 11.508 1 76.94 94 TYR A N 1
ATOM 723 C CA . TYR A 1 94 ? -0.614 -5.941 10.453 1 76.94 94 TYR A CA 1
ATOM 724 C C . TYR A 1 94 ? -0.488 -7.398 10.883 1 76.94 94 TYR A C 1
ATOM 726 O O . TYR A 1 94 ? 0.623 -7.906 11.062 1 76.94 94 TYR A O 1
ATOM 734 N N . ASP A 1 95 ? -1.539 -7.93 11.422 1 65.19 95 ASP A N 1
ATOM 735 C CA . ASP A 1 95 ? -1.515 -9.359 11.719 1 65.19 95 ASP A CA 1
ATOM 736 C C . ASP A 1 95 ? -1.845 -10.188 10.477 1 65.19 95 ASP A C 1
ATOM 738 O O . ASP A 1 95 ? -3.006 -10.273 10.078 1 65.19 95 ASP A O 1
ATOM 742 N N . ARG A 1 96 ? -1.064 -10.055 9.594 1 60.34 96 ARG A N 1
ATOM 743 C CA . ARG A 1 96 ? -1.398 -10.844 8.414 1 60.34 96 ARG A CA 1
ATOM 744 C C . ARG A 1 96 ? -1.368 -12.336 8.734 1 60.34 96 ARG A C 1
ATOM 746 O O . ARG A 1 96 ? -0.364 -12.852 9.234 1 60.34 96 ARG A O 1
ATOM 753 N N . GLU A 1 97 ? -2.502 -12.758 9.383 1 50.25 97 GLU A N 1
ATOM 754 C CA . GLU A 1 97 ? -2.561 -14.211 9.5 1 50.25 97 GLU A CA 1
ATOM 755 C C . GLU A 1 97 ? -1.996 -14.891 8.258 1 50.25 97 GLU A C 1
ATOM 757 O O . GLU A 1 97 ? -2.273 -14.461 7.133 1 50.25 97 GLU A O 1
ATOM 762 N N . VAL A 1 98 ? -0.854 -15.359 8.375 1 47.16 98 VAL A N 1
ATOM 763 C CA . VAL A 1 98 ? -0.49 -16.422 7.449 1 47.16 98 VAL A CA 1
ATOM 764 C C . VAL A 1 98 ? -1.704 -17.312 7.184 1 47.16 98 VAL A C 1
ATOM 766 O O . VAL A 1 98 ? -2.189 -18 8.086 1 47.16 98 VAL A O 1
ATOM 769 N N . SER A 1 99 ? -2.648 -16.781 6.629 1 46.97 99 SER A N 1
ATOM 770 C CA . SER A 1 99 ? -3.689 -17.766 6.383 1 46.97 99 SER A CA 1
ATOM 771 C C . SER A 1 99 ? -3.104 -19.172 6.285 1 46.97 99 SER A C 1
ATOM 773 O O . SER A 1 99 ? -1.905 -19.344 6.047 1 46.97 99 SER A O 1
ATOM 775 N N . LYS A 1 100 ? -3.869 -20.219 6.738 1 47.25 100 LYS A N 1
ATOM 776 C CA . LYS A 1 100 ? -3.648 -21.656 6.629 1 47.25 100 LYS A CA 1
ATOM 777 C C . LYS A 1 100 ? -2.803 -21.984 5.402 1 47.25 100 LYS A C 1
ATOM 779 O O . LYS A 1 100 ? -2.346 -23.125 5.246 1 47.25 100 LYS A O 1
ATOM 784 N N . THR A 1 101 ? -2.891 -21.125 4.5 1 51.09 101 THR A N 1
ATOM 785 C CA . THR A 1 101 ? -2.164 -21.453 3.277 1 51.09 101 THR A CA 1
ATOM 786 C C . THR A 1 101 ? -0.669 -21.578 3.555 1 51.09 101 THR A C 1
ATOM 788 O O . THR A 1 101 ? 0.037 -22.312 2.857 1 51.09 101 THR A O 1
ATOM 791 N N . ASP A 1 102 ? -0.297 -20.859 4.703 1 53.5 102 ASP A N 1
ATOM 792 C CA . ASP A 1 102 ? 1.138 -20.844 4.977 1 53.5 102 ASP A CA 1
ATOM 793 C C . ASP A 1 102 ? 1.637 -22.219 5.395 1 53.5 102 ASP A C 1
ATOM 795 O O . ASP A 1 102 ? 2.77 -22.594 5.09 1 53.5 102 ASP A O 1
ATOM 799 N N . ALA A 1 103 ? 0.697 -22.922 6.094 1 55.31 103 ALA A N 1
ATOM 800 C CA . ALA A 1 103 ? 1.303 -24.125 6.664 1 55.31 103 ALA A CA 1
ATOM 801 C C . ALA A 1 103 ? 1.753 -25.078 5.566 1 55.31 103 ALA A C 1
ATOM 803 O O . ALA A 1 103 ? 2.727 -25.828 5.742 1 55.31 103 ALA A O 1
ATOM 804 N N . SER A 1 104 ? 1.054 -25.016 4.48 1 64.06 104 SER A N 1
ATOM 805 C CA . SER A 1 104 ? 1.473 -25.969 3.469 1 64.06 104 SER A CA 1
ATOM 806 C C . SER A 1 104 ? 1.834 -25.281 2.16 1 64.06 104 SER A C 1
ATOM 808 O O . SER A 1 104 ? 2.166 -25.938 1.173 1 64.06 104 SER A O 1
ATOM 810 N N . GLY A 1 105 ? 1.956 -23.891 2.264 1 79.5 105 GLY A N 1
ATOM 811 C CA . GLY A 1 105 ? 2.205 -23.203 1.002 1 79.5 105 GLY A CA 1
ATOM 812 C C . GLY A 1 105 ? 3.611 -22.656 0.891 1 79.5 105 GLY A C 1
ATOM 813 O O . GLY A 1 105 ? 4.316 -22.531 1.896 1 79.5 105 GLY A O 1
ATOM 814 N N . VAL A 1 106 ? 4.121 -22.594 -0.385 1 85.06 106 VAL A N 1
ATOM 815 C CA . VAL A 1 106 ? 5.414 -22 -0.699 1 85.06 106 VAL A CA 1
ATOM 816 C C . VAL A 1 106 ? 5.215 -20.594 -1.271 1 85.06 106 VAL A C 1
ATOM 818 O O . VAL A 1 106 ? 4.508 -20.422 -2.266 1 85.06 106 VAL A O 1
ATOM 821 N N . TYR A 1 107 ? 5.902 -19.656 -0.614 1 88.38 107 TYR A N 1
ATOM 822 C CA . TYR A 1 107 ? 5.84 -18.297 -1.133 1 88.38 107 TYR A CA 1
ATOM 823 C C . TYR A 1 107 ? 6.941 -18.047 -2.154 1 88.38 107 TYR A C 1
ATOM 825 O O . TYR A 1 107 ? 8.125 -18.25 -1.861 1 88.38 107 TYR A O 1
ATOM 833 N N . HIS A 1 108 ? 6.488 -17.609 -3.271 1 89.75 108 HIS A N 1
ATOM 834 C CA . HIS A 1 108 ? 7.441 -17.281 -4.324 1 89.75 108 HIS A CA 1
ATOM 835 C C . HIS A 1 108 ? 7.75 -15.789 -4.344 1 89.75 108 HIS A C 1
ATOM 837 O O . HIS A 1 108 ? 8.812 -15.375 -4.824 1 89.75 108 HIS A O 1
ATOM 843 N N . LEU A 1 109 ? 6.762 -14.977 -3.922 1 88.31 109 LEU A N 1
ATOM 844 C CA . LEU A 1 109 ? 6.902 -13.531 -3.77 1 88.31 109 LEU A CA 1
ATOM 845 C C . LEU A 1 109 ? 6.223 -13.055 -2.492 1 88.31 109 LEU A C 1
ATOM 847 O O . LEU A 1 109 ? 5.125 -13.5 -2.16 1 88.31 109 LEU A O 1
ATOM 851 N N . ARG A 1 110 ? 6.891 -12.219 -1.777 1 87.81 110 ARG A N 1
ATOM 852 C CA . ARG A 1 110 ? 6.332 -11.633 -0.564 1 87.81 110 ARG A CA 1
ATOM 853 C C . ARG A 1 110 ? 6.652 -10.141 -0.484 1 87.81 110 ARG A C 1
ATOM 855 O O . ARG A 1 110 ? 7.594 -9.734 0.203 1 87.81 110 ARG A O 1
ATOM 862 N N . GLU A 1 111 ? 5.824 -9.375 -1.114 1 87.56 111 GLU A N 1
ATOM 863 C CA . GLU A 1 111 ? 6.082 -7.945 -1.198 1 87.56 111 GLU A CA 1
ATOM 864 C C . GLU A 1 111 ? 5.223 -7.172 -0.198 1 87.56 111 GLU A C 1
ATOM 866 O O . GLU A 1 111 ? 5.488 -6 0.076 1 87.56 111 GLU A O 1
ATOM 871 N N . ARG A 1 112 ? 4.211 -7.809 0.358 1 89.69 112 ARG A N 1
ATOM 872 C CA . ARG A 1 112 ? 3.254 -7.105 1.205 1 89.69 112 ARG A CA 1
ATOM 873 C C . ARG A 1 112 ? 3.795 -6.941 2.623 1 89.69 112 ARG A C 1
ATOM 875 O O . ARG A 1 112 ? 4.461 -7.836 3.145 1 89.69 112 ARG A O 1
ATOM 882 N N . ARG A 1 113 ? 3.355 -5.844 3.111 1 82.31 113 ARG A N 1
ATOM 883 C CA . ARG A 1 113 ? 3.852 -5.512 4.445 1 82.31 113 ARG A CA 1
ATOM 884 C C . ARG A 1 113 ? 3.225 -6.414 5.5 1 82.31 113 ARG A C 1
ATOM 886 O O . ARG A 1 113 ? 2.039 -6.742 5.422 1 82.31 113 ARG A O 1
ATOM 893 N N . ALA A 1 114 ? 4.082 -6.777 6.418 1 79.75 114 ALA A N 1
ATOM 894 C CA . ALA A 1 114 ? 3.625 -7.516 7.59 1 79.75 114 ALA A CA 1
ATOM 895 C C . ALA A 1 114 ? 4.258 -6.969 8.867 1 79.75 114 ALA A C 1
ATOM 897 O O . ALA A 1 114 ? 5.25 -6.238 8.812 1 79.75 114 ALA A O 1
ATOM 898 N N . GLY A 1 115 ? 3.549 -7.262 10 1 82.5 115 GLY A N 1
ATOM 899 C CA . GLY A 1 115 ? 4.086 -6.82 11.273 1 82.5 115 GLY A CA 1
ATOM 900 C C . GLY A 1 115 ? 3.551 -5.469 11.711 1 82.5 115 GLY A C 1
ATOM 901 O O . GLY A 1 115 ? 2.41 -5.117 11.406 1 82.5 115 GLY A O 1
ATOM 902 N N . SER A 1 116 ? 4.414 -4.754 12.461 1 86.19 116 SER A N 1
ATOM 903 C CA . SER A 1 116 ? 3.982 -3.482 13.031 1 86.19 116 SER A CA 1
ATOM 904 C C . SER A 1 116 ? 4.59 -2.305 12.281 1 86.19 116 SER A C 1
ATOM 906 O O . SER A 1 116 ? 5.68 -2.416 11.719 1 86.19 116 SER A O 1
ATOM 908 N N . GLY A 1 117 ? 3.781 -1.328 12.164 1 84.88 117 GLY A N 1
ATOM 909 C CA . GLY A 1 117 ? 4.242 -0.062 11.617 1 84.88 117 GLY A CA 1
ATOM 910 C C . GLY A 1 117 ? 4.02 1.109 12.547 1 84.88 117 GLY A C 1
ATOM 911 O O . GLY A 1 117 ? 3.1 1.089 13.367 1 84.88 117 GLY A O 1
ATOM 912 N N . GLU A 1 118 ? 4.984 2.072 12.398 1 89.12 118 GLU A N 1
ATOM 913 C CA . GLU A 1 118 ? 4.867 3.289 13.195 1 89.12 118 GLU A CA 1
ATOM 914 C C . GLU A 1 118 ? 5.512 4.477 12.484 1 89.12 118 GLU A C 1
ATOM 916 O O . GLU A 1 118 ? 6.625 4.371 11.969 1 89.12 118 GLU A O 1
ATOM 921 N N . ARG A 1 119 ? 4.703 5.566 12.523 1 93.25 119 ARG A N 1
ATOM 922 C CA . ARG A 1 119 ? 5.242 6.805 11.969 1 93.25 119 ARG A CA 1
ATOM 923 C C . ARG A 1 119 ? 4.871 8 12.836 1 93.25 119 ARG A C 1
ATOM 925 O O . ARG A 1 119 ? 3.762 8.062 13.375 1 93.25 119 ARG A O 1
ATOM 932 N N . ILE A 1 120 ? 5.836 8.875 12.93 1 94.94 120 ILE A N 1
ATOM 933 C CA . ILE A 1 120 ? 5.555 10.195 13.492 1 94.94 120 ILE A CA 1
ATOM 934 C C . ILE A 1 120 ? 5.594 11.25 12.391 1 94.94 120 ILE A C 1
ATOM 936 O O . ILE A 1 120 ? 6.625 11.445 11.75 1 94.94 120 ILE A O 1
ATOM 940 N N . ILE A 1 121 ? 4.52 11.844 12.242 1 94.19 121 ILE A N 1
ATOM 941 C CA . ILE A 1 121 ? 4.371 12.828 11.18 1 94.19 121 ILE A CA 1
ATOM 942 C C . ILE A 1 121 ? 4.43 14.234 11.766 1 94.19 121 ILE A C 1
ATOM 944 O O . ILE A 1 121 ? 3.637 14.586 12.641 1 94.19 121 ILE A O 1
ATOM 948 N N . HIS A 1 122 ? 5.328 14.984 11.234 1 96.62 122 HIS A N 1
ATOM 949 C CA . HIS A 1 122 ? 5.398 16.391 11.633 1 96.62 122 HIS A CA 1
ATOM 950 C C . HIS A 1 122 ? 4.457 17.25 10.797 1 96.62 122 HIS A C 1
ATOM 952 O O . HIS A 1 122 ? 4.539 17.25 9.57 1 96.62 122 HIS A O 1
ATOM 958 N N . LEU A 1 123 ? 3.67 17.922 11.508 1 96.5 123 LEU A N 1
ATOM 959 C CA . LEU A 1 123 ? 2.621 18.688 10.844 1 96.5 123 LEU A CA 1
ATOM 960 C C . LEU A 1 123 ? 3.107 20.094 10.492 1 96.5 123 LEU A C 1
ATOM 962 O O . LEU A 1 123 ? 3.84 20.719 11.266 1 96.5 123 LEU A O 1
ATOM 966 N N . PRO A 1 124 ? 2.623 20.594 9.43 1 94.62 124 PRO A N 1
ATOM 967 C CA . PRO A 1 124 ? 3.105 21.891 8.961 1 94.62 124 PRO A CA 1
ATOM 968 C C . PRO A 1 124 ? 2.498 23.062 9.727 1 94.62 124 PRO A C 1
ATOM 970 O O . PRO A 1 124 ? 2.908 24.219 9.539 1 94.62 124 PRO A O 1
ATOM 973 N N . ALA A 1 125 ? 1.491 22.844 10.555 1 94.69 125 ALA A N 1
ATOM 974 C CA . ALA A 1 125 ? 0.835 23.844 11.383 1 94.69 125 ALA A CA 1
ATOM 975 C C . ALA A 1 125 ? 0.329 23.25 12.688 1 94.69 125 ALA A C 1
ATOM 977 O O . ALA A 1 125 ? 0.182 22.031 12.797 1 94.69 125 ALA A O 1
ATOM 978 N N . GLU A 1 126 ? 0.088 24.141 13.547 1 96 126 GLU A N 1
ATOM 979 C CA . GLU A 1 126 ? -0.495 23.672 14.805 1 96 126 GLU A CA 1
ATOM 980 C C . GLU A 1 126 ? -1.954 23.266 14.617 1 96 126 GLU A C 1
ATOM 982 O O . GLU A 1 126 ? -2.705 23.938 13.906 1 96 126 GLU A O 1
ATOM 987 N N . VAL A 1 127 ? -2.258 22.172 15.344 1 96.19 127 VAL A N 1
ATOM 988 C CA . VAL A 1 127 ? -3.625 21.688 15.203 1 96.19 127 VAL A CA 1
ATOM 989 C C . VAL A 1 127 ? -4.266 21.531 16.578 1 96.19 127 VAL A C 1
ATOM 991 O O . VAL A 1 127 ? -3.574 21.562 17.594 1 96.19 127 VAL A O 1
ATOM 994 N N . ILE A 1 128 ? -5.641 21.516 16.516 1 91.94 128 ILE A N 1
ATOM 995 C CA . ILE A 1 128 ? -6.383 21.266 17.75 1 91.94 128 ILE A CA 1
ATOM 996 C C . ILE A 1 128 ? -7.105 19.938 17.672 1 91.94 128 ILE A C 1
ATOM 998 O O . ILE A 1 128 ? -7.539 19.516 16.594 1 91.94 128 ILE A O 1
ATOM 1002 N N . SER A 1 129 ? -7.215 19.266 18.781 1 91 129 SER A N 1
ATOM 1003 C CA . SER A 1 129 ? -7.82 17.938 18.812 1 91 129 SER A CA 1
ATOM 1004 C C . SER A 1 129 ? -9.336 18.016 18.641 1 91 129 SER A C 1
ATOM 1006 O O . SER A 1 129 ? -9.961 17.078 18.141 1 91 129 SER A O 1
ATOM 1008 N N . ASP A 1 130 ? -9.852 19.141 19.094 1 89.69 130 ASP A N 1
ATOM 1009 C CA . ASP A 1 130 ? -11.289 19.312 18.953 1 89.69 130 ASP A CA 1
ATOM 1010 C C . ASP A 1 130 ? -11.703 19.359 17.484 1 89.69 130 ASP A C 1
ATOM 1012 O O . ASP A 1 130 ? -11.18 20.188 16.719 1 89.69 130 ASP A O 1
ATOM 1016 N N . GLY A 1 131 ? -12.477 18.469 17.109 1 90.5 131 GLY A N 1
ATOM 1017 C CA . GLY A 1 131 ? -12.961 18.438 15.727 1 90.5 131 GLY A CA 1
ATOM 1018 C C . GLY A 1 131 ? -12.164 17.5 14.844 1 90.5 131 GLY A C 1
ATOM 1019 O O . GLY A 1 131 ? -12.461 17.359 13.648 1 90.5 131 GLY A O 1
ATOM 1020 N N . ALA A 1 132 ? -11.109 17 15.453 1 93.19 132 ALA A N 1
ATOM 1021 C CA . ALA A 1 132 ? -10.344 16.016 14.688 1 93.19 132 ALA A CA 1
ATOM 1022 C C . ALA A 1 132 ? -11.219 14.828 14.297 1 93.19 132 ALA A C 1
ATOM 1024 O O . ALA A 1 132 ? -12.055 14.383 15.086 1 93.19 132 ALA A O 1
ATOM 1025 N N . LYS A 1 133 ? -11.031 14.375 13.031 1 94.44 133 LYS A N 1
ATOM 1026 C CA . LYS A 1 133 ? -11.812 13.258 12.508 1 94.44 133 LYS A CA 1
ATOM 1027 C C . LYS A 1 133 ? -10.914 12.25 11.789 1 94.44 133 LYS A C 1
ATOM 1029 O O . LYS A 1 133 ? -9.898 12.633 11.195 1 94.44 133 LYS A O 1
ATOM 1034 N N . ALA A 1 134 ? -11.359 11.031 11.969 1 93.25 134 ALA A N 1
ATOM 1035 C CA . ALA A 1 134 ? -10.68 9.969 11.234 1 93.25 134 ALA A CA 1
ATOM 1036 C C . ALA A 1 134 ? -11.688 9.023 10.578 1 93.25 134 ALA A C 1
ATOM 1038 O O . ALA A 1 134 ? -12.719 8.695 11.172 1 93.25 134 ALA A O 1
ATOM 1039 N N . SER A 1 135 ? -11.414 8.672 9.383 1 92.94 135 SER A N 1
ATOM 1040 C CA . SER A 1 135 ? -12.258 7.727 8.664 1 92.94 135 SER A CA 1
ATOM 1041 C C . SER A 1 135 ? -11.445 6.578 8.086 1 92.94 135 SER A C 1
ATOM 1043 O O . SER A 1 135 ? -10.258 6.742 7.781 1 92.94 135 SER A O 1
ATOM 1045 N N . PHE A 1 136 ? -12.094 5.434 8.094 1 89.75 136 PHE A N 1
ATOM 1046 C CA . PHE A 1 136 ? -11.508 4.227 7.539 1 89.75 136 PHE A CA 1
ATOM 1047 C C . PHE A 1 136 ? -12.391 3.648 6.438 1 89.75 136 PHE A C 1
ATOM 1049 O O . PHE A 1 136 ? -13.555 3.322 6.676 1 89.75 136 PHE A O 1
ATOM 1056 N N . LYS A 1 137 ? -11.766 3.559 5.191 1 88.81 137 LYS A N 1
ATOM 1057 C CA . LYS A 1 137 ? -12.516 2.984 4.078 1 88.81 137 LYS A CA 1
ATOM 1058 C C . LYS A 1 137 ? -11.586 2.287 3.09 1 88.81 137 LYS A C 1
ATOM 1060 O O . LYS A 1 137 ? -10.625 2.885 2.604 1 88.81 137 LYS A O 1
ATOM 1065 N N . ASN A 1 138 ? -11.836 1.01 2.807 1 89.94 138 ASN A N 1
ATOM 1066 C CA . ASN A 1 138 ? -11.172 0.263 1.746 1 89.94 138 ASN A CA 1
ATOM 1067 C C . ASN A 1 138 ? -9.648 0.315 1.895 1 89.94 138 ASN A C 1
ATOM 1069 O O . ASN A 1 138 ? -8.938 0.554 0.92 1 89.94 138 ASN A O 1
ATOM 1073 N N . GLY A 1 139 ? -9.242 0.187 3.102 1 91.75 139 GLY A N 1
ATOM 1074 C CA . GLY A 1 139 ? -7.809 0.113 3.363 1 91.75 139 GLY A CA 1
ATOM 1075 C C . GLY A 1 139 ? -7.145 1.475 3.43 1 91.75 139 GLY A C 1
ATOM 1076 O O . GLY A 1 139 ? -5.914 1.572 3.41 1 91.75 139 GLY A O 1
ATOM 1077 N N . ILE A 1 140 ? -8.016 2.531 3.443 1 92.88 140 ILE A N 1
ATOM 1078 C CA . ILE A 1 140 ? -7.504 3.893 3.559 1 92.88 140 ILE A CA 1
ATOM 1079 C C . ILE A 1 140 ? -7.957 4.504 4.883 1 92.88 140 ILE A C 1
ATOM 1081 O O . ILE A 1 140 ? -9.125 4.398 5.254 1 92.88 140 ILE A O 1
ATOM 1085 N N . VAL A 1 141 ? -7.023 5.117 5.535 1 93.62 141 VAL A N 1
ATOM 1086 C CA . VAL A 1 141 ? -7.352 5.898 6.723 1 93.62 141 VAL A CA 1
ATOM 1087 C C . VAL A 1 141 ? -7.109 7.383 6.445 1 93.62 141 VAL A C 1
ATOM 1089 O O . VAL A 1 141 ? -6.02 7.77 6.012 1 93.62 141 VAL A O 1
ATOM 1092 N N . GLU A 1 142 ? -8.117 8.133 6.668 1 94.38 142 GLU A N 1
ATOM 1093 C CA . GLU A 1 142 ? -8.008 9.578 6.496 1 94.38 142 GLU A CA 1
ATOM 1094 C C . GLU A 1 142 ? -8.203 10.312 7.82 1 94.38 142 GLU A C 1
ATOM 1096 O O . GLU A 1 142 ? -9.227 10.125 8.492 1 94.38 142 GLU A O 1
ATOM 1101 N N . ILE A 1 143 ? -7.27 11.109 8.156 1 95.69 143 ILE A N 1
ATOM 1102 C CA . ILE A 1 143 ? -7.312 11.891 9.383 1 95.69 143 ILE A CA 1
ATOM 1103 C C . ILE A 1 143 ? -7.375 13.375 9.055 1 95.69 143 ILE A C 1
ATOM 1105 O O . ILE A 1 143 ? -6.562 13.883 8.273 1 95.69 143 ILE A O 1
ATOM 1109 N N . THR A 1 144 ? -8.32 14.031 9.609 1 95.56 144 THR A N 1
ATOM 1110 C CA . THR A 1 144 ? -8.484 15.469 9.43 1 95.56 144 THR A CA 1
ATOM 1111 C C . THR A 1 144 ? -8.305 16.203 10.75 1 95.56 144 THR A C 1
ATOM 1113 O O . THR A 1 144 ? -8.984 15.914 11.734 1 95.56 144 THR A O 1
ATOM 1116 N N . LEU A 1 145 ? -7.445 17.156 10.711 1 96.38 145 LEU A N 1
ATOM 1117 C CA . LEU A 1 145 ? -7.121 17.938 11.906 1 96.38 145 LEU A CA 1
ATOM 1118 C C . LEU A 1 145 ? -7.34 19.422 11.672 1 96.38 145 LEU A C 1
ATOM 1120 O O . LEU A 1 145 ? -6.668 20.031 10.836 1 96.38 145 LEU A O 1
ATOM 1124 N N . PRO A 1 146 ? -8.195 20.047 12.461 1 95.81 146 PRO A N 1
ATOM 1125 C CA . PRO A 1 146 ? -8.359 21.484 12.328 1 95.81 146 PRO A CA 1
ATOM 1126 C C . PRO A 1 146 ? -7.137 22.266 12.797 1 95.81 146 PRO A C 1
ATOM 1128 O O . PRO A 1 146 ? -6.52 21.906 13.805 1 95.81 146 PRO A O 1
ATOM 1131 N N . LYS A 1 147 ? -6.852 23.281 12.07 1 94.81 147 LYS A N 1
ATOM 1132 C CA . LYS A 1 147 ? -5.73 24.141 12.438 1 94.81 147 LYS A CA 1
ATOM 1133 C C . LYS A 1 147 ? -6.137 25.141 13.523 1 94.81 147 LYS A C 1
ATOM 1135 O O . LYS A 1 147 ? -7.312 25.484 13.648 1 94.81 147 LYS A O 1
ATOM 1140 N N . VAL A 1 148 ? -5.113 25.578 14.25 1 90.62 148 VAL A N 1
ATOM 1141 C CA . VAL A 1 148 ? -5.367 26.625 15.234 1 90.62 148 VAL A CA 1
ATOM 1142 C C . VAL A 1 148 ? -5.562 27.969 14.523 1 90.62 148 VAL A C 1
ATOM 1144 O O . VAL A 1 148 ? -4.785 28.328 13.633 1 90.62 148 VAL A O 1
ATOM 1147 N N . VAL A 1 149 ? -6.695 28.531 14.586 1 73.75 149 VAL A N 1
ATOM 1148 C CA . VAL A 1 149 ? -6.957 29.844 14.008 1 73.75 149 VAL A CA 1
ATOM 1149 C C . VAL A 1 149 ? -6.133 30.906 14.734 1 73.75 149 VAL A C 1
ATOM 1151 O O . VAL A 1 149 ? -6.195 31 15.969 1 73.75 149 VAL A O 1
ATOM 1154 N N . THR A 1 150 ? -4.957 31.062 14.352 1 60.66 150 THR A N 1
ATOM 1155 C CA . THR A 1 150 ? -4.262 32.188 14.977 1 60.66 150 THR A CA 1
ATOM 1156 C C . THR A 1 150 ? -5.027 33.469 14.766 1 60.66 150 THR A C 1
ATOM 1158 O O . THR A 1 150 ? -5.477 33.75 13.648 1 60.66 150 THR A O 1
ATOM 1161 N N . ASP A 1 151 ? -5.875 33.781 15.633 1 52.12 151 ASP A N 1
ATOM 1162 C CA . ASP A 1 151 ? -6.438 35.125 15.648 1 52.12 151 ASP A CA 1
ATOM 1163 C C . ASP A 1 151 ? -5.453 36.156 15.062 1 52.12 151 ASP A C 1
ATOM 1165 O O . ASP A 1 151 ? -4.266 36.125 15.398 1 52.12 151 ASP A O 1
ATOM 1169 N N . ALA A 1 152 ? -5.691 36.469 13.82 1 49.97 152 ALA A N 1
ATOM 1170 C CA . ALA A 1 152 ? -4.977 37.625 13.281 1 49.97 152 ALA A CA 1
ATOM 1171 C C . ALA A 1 152 ? -4.559 38.594 14.391 1 49.97 152 ALA A C 1
ATOM 1173 O O . ALA A 1 152 ? -5.242 38.719 15.414 1 49.97 152 ALA A O 1
ATOM 1174 N N . GLY A 1 153 ? -3.352 38.875 14.539 1 49.16 153 GLY A N 1
ATOM 1175 C CA . GLY A 1 153 ? -2.775 39.938 15.352 1 49.16 153 GLY A CA 1
ATOM 1176 C C . GLY A 1 153 ? -3.727 41.094 15.578 1 49.16 153 GLY A C 1
ATOM 1177 O O . GLY A 1 153 ? -4.641 41.312 14.789 1 49.16 153 GLY A O 1
ATOM 1178 N N . ILE A 1 154 ? -4.184 41.219 16.828 1 49.06 154 ILE A N 1
ATOM 1179 C CA . ILE A 1 154 ? -4.852 42.438 17.219 1 49.06 154 ILE A CA 1
ATOM 1180 C C . ILE A 1 154 ? -4.094 43.656 16.656 1 49.06 154 ILE A C 1
ATOM 1182 O O . ILE A 1 154 ? -2.914 43.844 16.953 1 49.06 154 ILE A O 1
ATOM 1186 N N . PRO A 1 155 ? -4.527 44.094 15.562 1 50.25 155 PRO A N 1
ATOM 1187 C CA . PRO A 1 155 ? -3.824 45.312 15.133 1 50.25 155 PRO A CA 1
ATOM 1188 C C . PRO A 1 155 ? -3.588 46.281 16.281 1 50.25 155 PRO A C 1
ATOM 1190 O O . PRO A 1 155 ? -4.504 46.562 17.062 1 50.25 155 PRO A O 1
ATOM 1193 N N . ILE A 1 156 ? -2.48 46.094 16.812 1 50.19 156 ILE A N 1
ATOM 1194 C CA . ILE A 1 156 ? -2.188 47.156 17.781 1 50.19 156 ILE A CA 1
ATOM 1195 C C . ILE A 1 156 ? -2.338 48.5 17.141 1 50.19 156 ILE A C 1
ATOM 1197 O O . ILE A 1 156 ? -1.619 48.844 16.188 1 50.19 156 ILE A O 1
ATOM 1201 N N . GLU A 1 157 ? -3.484 49.031 17.219 1 45.59 157 GLU A N 1
ATOM 1202 C CA . GLU A 1 157 ? -3.613 50.438 16.844 1 45.59 157 GLU A CA 1
ATOM 1203 C C . GLU A 1 157 ? -2.6 51.312 17.578 1 45.59 157 GLU A C 1
ATOM 1205 O O . GLU A 1 157 ? -2.502 51.25 18.812 1 45.59 157 GLU A O 1
ATOM 1210 N N . ILE A 1 158 ? -1.492 51.438 16.953 1 51.38 158 ILE A N 1
ATOM 1211 C CA . ILE A 1 158 ? -0.641 52.469 17.547 1 51.38 158 ILE A CA 1
ATOM 1212 C C . ILE A 1 158 ? -1.381 53.812 17.578 1 51.38 158 ILE A C 1
ATOM 1214 O O . ILE A 1 158 ? -1.783 54.312 16.531 1 51.38 158 ILE A O 1
ATOM 1218 N N . GLU A 1 159 ? -2.086 54.062 18.688 1 43.78 159 GLU A N 1
ATOM 1219 C CA . GLU A 1 159 ? -2.412 55.5 18.844 1 43.78 159 GLU A CA 1
ATOM 1220 C C . GLU A 1 159 ? -1.159 56.344 18.766 1 43.78 159 GLU A C 1
ATOM 1222 O O . GLU A 1 159 ? -0.103 55.969 19.281 1 43.78 159 GLU A O 1
ATOM 1227 N N . MET B 1 1 ? 60.875 44.156 -35.844 1 27.89 1 MET B N 1
ATOM 1228 C CA . MET B 1 1 ? 60.438 42.781 -35.562 1 27.89 1 MET B CA 1
ATOM 1229 C C . MET B 1 1 ? 59.125 42.781 -34.75 1 27.89 1 MET B C 1
ATOM 1231 O O . MET B 1 1 ? 59.125 43.156 -33.562 1 27.89 1 MET B O 1
ATOM 1235 N N . SER B 1 2 ? 58.031 43.219 -35.281 1 30.11 2 SER B N 1
ATOM 1236 C CA . SER B 1 2 ? 56.781 43.719 -34.75 1 30.11 2 SER B CA 1
ATOM 1237 C C . SER B 1 2 ? 56 42.625 -34.062 1 30.11 2 SER B C 1
ATOM 1239 O O . SER B 1 2 ? 55.875 41.5 -34.594 1 30.11 2 SER B O 1
ATOM 1241 N N . ILE B 1 3 ? 56.062 42.594 -32.719 1 33.53 3 ILE B N 1
ATOM 1242 C CA . ILE B 1 3 ? 55.375 41.719 -31.797 1 33.53 3 ILE B CA 1
ATOM 1243 C C . ILE B 1 3 ? 53.875 41.719 -32.094 1 33.53 3 ILE B C 1
ATOM 1245 O O . ILE B 1 3 ? 53.219 42.75 -32 1 33.53 3 ILE B O 1
ATOM 1249 N N . ARG B 1 4 ? 53.344 41.125 -33.094 1 30.06 4 ARG B N 1
ATOM 1250 C CA . ARG B 1 4 ? 51.938 41.125 -33.469 1 30.06 4 ARG B CA 1
ATOM 1251 C C . ARG B 1 4 ? 51.062 40.5 -32.375 1 30.06 4 ARG B C 1
ATOM 1253 O O . ARG B 1 4 ? 51.281 39.344 -32 1 30.06 4 ARG B O 1
ATOM 1260 N N . PHE B 1 5 ? 50.625 41.344 -31.4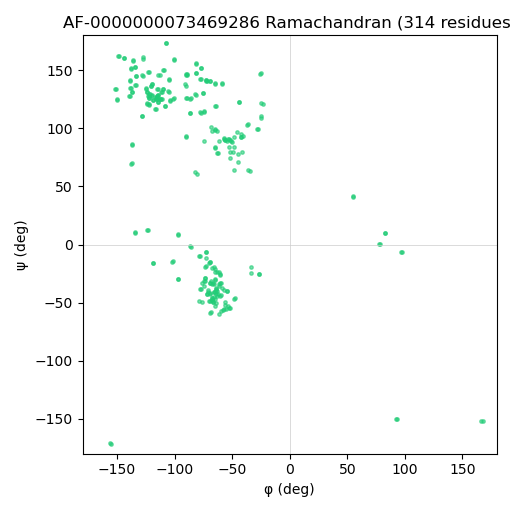69 1 28.53 5 PHE B N 1
ATOM 1261 C CA . PHE B 1 5 ? 49.688 41 -30.391 1 28.53 5 PHE B CA 1
ATOM 1262 C C . PHE B 1 5 ? 48.5 40.25 -30.938 1 28.53 5 PHE B C 1
ATOM 1264 O O . PHE B 1 5 ? 47.875 40.656 -31.906 1 28.53 5 PHE B O 1
ATOM 1271 N N . CYS B 1 6 ? 48.469 38.938 -30.984 1 30.58 6 CYS B N 1
ATOM 1272 C CA . CYS B 1 6 ? 47.406 38.062 -31.453 1 30.58 6 CYS B CA 1
ATOM 1273 C C . CYS B 1 6 ? 46.094 38.344 -30.75 1 30.58 6 CYS B C 1
ATOM 1275 O O . CYS B 1 6 ? 46.031 38.344 -29.516 1 30.58 6 CYS B O 1
ATOM 1277 N N . PRO B 1 7 ? 45.156 39.281 -31.219 1 31.3 7 PRO B N 1
ATOM 1278 C CA . PRO B 1 7 ? 43.906 39.719 -30.609 1 31.3 7 PRO B CA 1
ATOM 1279 C C . PRO B 1 7 ? 43.031 38.562 -30.188 1 31.3 7 PRO B C 1
ATOM 1281 O O . PRO B 1 7 ? 42.75 37.656 -30.984 1 31.3 7 PRO B O 1
ATOM 1284 N N . PHE B 1 8 ? 43.094 37.969 -29.047 1 34.16 8 PHE B N 1
ATOM 1285 C CA . PHE B 1 8 ? 42.219 36.969 -28.422 1 34.16 8 PHE B CA 1
ATOM 1286 C C . PHE B 1 8 ? 40.75 37.344 -28.594 1 34.16 8 PHE B C 1
ATOM 1288 O O . PHE B 1 8 ? 40.312 38.375 -28.078 1 34.16 8 PHE B O 1
ATOM 1295 N N . SER B 1 9 ? 39.938 37.344 -29.734 1 31.2 9 SER B N 1
ATOM 1296 C CA . SER B 1 9 ? 38.594 37.75 -30.125 1 31.2 9 SER B CA 1
ATOM 1297 C C . SER B 1 9 ? 37.531 37.25 -29.141 1 31.2 9 SER B C 1
ATOM 1299 O O . SER B 1 9 ? 37.25 36.062 -29.078 1 31.2 9 SER B O 1
ATOM 1301 N N . PHE B 1 10 ? 37.094 37.812 -27.938 1 37.16 10 PHE B N 1
ATOM 1302 C CA . PHE B 1 10 ? 36.062 37.969 -26.953 1 37.16 10 PHE B CA 1
ATOM 1303 C C . PHE B 1 10 ? 34.688 37.938 -27.609 1 37.16 10 PHE B C 1
ATOM 1305 O O . PHE B 1 10 ? 33.656 38.031 -26.922 1 37.16 10 PHE B O 1
ATOM 1312 N N . GLY B 1 11 ? 34.406 38.156 -28.906 1 36.72 11 GLY B N 1
ATOM 1313 C CA . GLY B 1 11 ? 33.156 38.219 -29.641 1 36.72 11 GLY B CA 1
ATOM 1314 C C . GLY B 1 11 ? 32.281 37 -29.453 1 36.72 11 GLY B C 1
ATOM 1315 O O . GLY B 1 11 ? 31.047 37.094 -29.469 1 36.72 11 GLY B O 1
ATOM 1316 N N . THR B 1 12 ? 32.812 35.781 -29.672 1 40.5 12 THR B N 1
ATOM 1317 C CA . THR B 1 12 ? 31.969 34.594 -29.688 1 40.5 12 THR B CA 1
ATOM 1318 C C . THR B 1 12 ? 31.469 34.281 -28.281 1 40.5 12 THR B C 1
ATOM 1320 O O . THR B 1 12 ? 30.656 33.375 -28.094 1 40.5 12 THR B O 1
ATOM 1323 N N . LEU B 1 13 ? 32.094 34.875 -27.297 1 47.53 13 LEU B N 1
ATOM 1324 C CA . LEU B 1 13 ? 31.641 34.656 -25.922 1 47.53 13 LEU B CA 1
ATOM 1325 C C . LEU B 1 13 ? 30.328 35.406 -25.688 1 47.53 13 LEU B C 1
ATOM 1327 O O . LEU B 1 13 ? 29.516 34.969 -24.875 1 47.53 13 LEU B O 1
ATOM 1331 N N . GLY B 1 14 ? 30.094 36.562 -26.359 1 47.34 14 GLY B N 1
ATOM 1332 C CA . GLY B 1 14 ? 28.859 37.312 -26.219 1 47.34 14 GLY B CA 1
ATOM 1333 C C . GLY B 1 14 ? 27.625 36.594 -26.703 1 47.34 14 GLY B C 1
ATOM 1334 O O . GLY B 1 14 ? 26.578 36.656 -26.078 1 47.34 14 GLY B O 1
ATOM 1335 N N . SER B 1 15 ? 27.703 36.062 -27.969 1 49.12 15 SER B N 1
ATOM 1336 C CA . SER B 1 15 ? 26.547 35.344 -28.484 1 49.12 15 SER B CA 1
ATOM 1337 C C . SER B 1 15 ? 26.266 34.094 -27.672 1 49.12 15 SER B C 1
ATOM 1339 O O . SER B 1 15 ? 25.109 33.688 -27.516 1 49.12 15 SER B O 1
ATOM 1341 N N . GLU B 1 16 ? 27.328 33.406 -27.266 1 44.78 16 GLU B N 1
ATOM 1342 C CA . GLU B 1 16 ? 27.062 32.25 -26.406 1 44.78 16 GLU B CA 1
ATOM 1343 C C . GLU B 1 16 ? 26.516 32.688 -25.062 1 44.78 16 GLU B C 1
ATOM 1345 O O . GLU B 1 16 ? 25.672 32 -24.469 1 44.78 16 GLU B O 1
ATOM 1350 N N . LEU B 1 17 ? 26.938 33.844 -24.531 1 54.66 17 LEU B N 1
ATOM 1351 C CA . LEU B 1 17 ? 26.344 34.375 -23.312 1 54.66 17 LEU B CA 1
ATOM 1352 C C . LEU B 1 17 ? 24.938 34.875 -23.562 1 54.66 17 LEU B C 1
ATOM 1354 O O . LEU B 1 17 ? 24.047 34.688 -22.719 1 54.66 17 LEU B O 1
ATOM 1358 N N . ASP B 1 18 ? 24.688 35.562 -24.719 1 48.06 18 ASP B N 1
ATOM 1359 C CA . ASP B 1 18 ? 23.312 35.938 -25.031 1 48.06 18 ASP B CA 1
ATOM 1360 C C . ASP B 1 18 ? 22.406 34.719 -25.203 1 48.06 18 ASP B C 1
ATOM 1362 O O . ASP B 1 18 ? 21.25 34.75 -24.781 1 48.06 18 ASP B O 1
ATOM 1366 N N . THR B 1 19 ? 22.953 33.594 -25.953 1 47.5 19 THR B N 1
ATOM 1367 C CA . THR B 1 19 ? 22.141 32.375 -25.953 1 47.5 19 THR B CA 1
ATOM 1368 C C . THR B 1 19 ? 22.016 31.797 -24.547 1 47.5 19 THR B C 1
ATOM 1370 O O . THR B 1 19 ? 20.953 31.281 -24.172 1 47.5 19 THR B O 1
ATOM 1373 N N . LEU B 1 20 ? 23.078 31.844 -23.734 1 50.19 20 LEU B N 1
ATOM 1374 C CA . LEU B 1 20 ? 22.953 31.422 -22.344 1 50.19 20 LEU B CA 1
ATOM 1375 C C . LEU B 1 20 ? 22 32.344 -21.594 1 50.19 20 LEU B C 1
ATOM 1377 O O . LEU B 1 20 ? 21.172 31.859 -20.812 1 50.19 20 LEU B O 1
ATOM 1381 N N . PHE B 1 21 ? 22.047 33.625 -21.766 1 51.72 21 PHE B N 1
ATOM 1382 C CA . PHE B 1 21 ? 21.125 34.531 -21.078 1 51.72 21 PHE B CA 1
ATOM 1383 C C . PHE B 1 21 ? 19.719 34.406 -21.656 1 51.72 21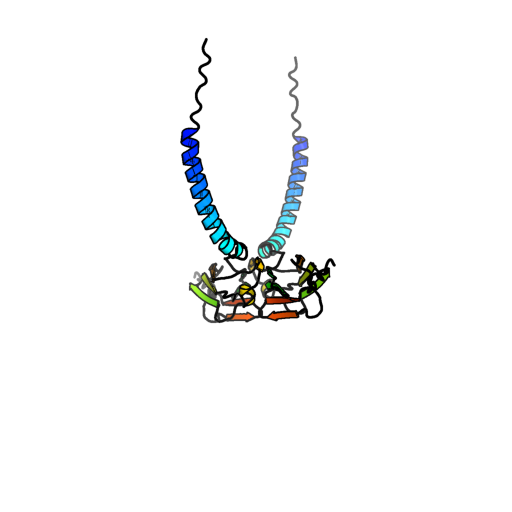 PHE B C 1
ATOM 1385 O O . PHE B 1 21 ? 18.734 34.438 -20.922 1 51.72 21 PHE B O 1
ATOM 1392 N N . SER B 1 22 ? 19.5 34.312 -23.031 1 50.28 22 SER B N 1
ATOM 1393 C CA . SER B 1 22 ? 18.172 34.031 -23.547 1 50.28 22 SER B CA 1
ATOM 1394 C C . SER B 1 22 ? 17.688 32.625 -23.125 1 50.28 22 SER B C 1
ATOM 1396 O O . SER B 1 22 ? 16.5 32.438 -22.859 1 50.28 22 SER B O 1
ATOM 1398 N N . GLU B 1 23 ? 18.594 31.562 -23.156 1 46.81 23 GLU B N 1
ATOM 1399 C CA . GLU B 1 23 ? 18.156 30.297 -22.562 1 46.81 23 GLU B CA 1
ATOM 1400 C C . GLU B 1 23 ? 17.969 30.422 -21.062 1 46.81 23 GLU B C 1
ATOM 1402 O O . GLU B 1 23 ? 17.062 29.797 -20.5 1 46.81 23 GLU B O 1
ATOM 1407 N N . MET B 1 24 ? 18.734 31.234 -20.359 1 49.84 24 MET B N 1
ATOM 1408 C CA . MET B 1 24 ? 18.484 31.531 -18.953 1 49.84 24 MET B CA 1
ATOM 1409 C C . MET B 1 24 ? 17.219 32.375 -18.797 1 49.84 24 MET B C 1
ATOM 1411 O O . MET B 1 24 ? 16.422 32.156 -17.859 1 49.84 24 MET B O 1
ATOM 1415 N N . GLU B 1 25 ? 17.016 33.375 -19.672 1 50.06 25 GLU B N 1
ATOM 1416 C CA . GLU B 1 25 ? 15.742 34.094 -19.594 1 50.06 25 GLU B CA 1
ATOM 1417 C C . GLU B 1 25 ? 14.578 33.188 -20 1 50.06 25 GLU B C 1
ATOM 1419 O O . GLU B 1 25 ? 13.492 33.25 -19.422 1 50.06 25 GLU B O 1
ATOM 1424 N N . GLU B 1 26 ? 14.586 32.312 -21.203 1 47.38 26 GLU B N 1
ATOM 1425 C CA . GLU B 1 26 ? 13.539 31.312 -21.438 1 47.38 26 GLU B CA 1
ATOM 1426 C C . GLU B 1 26 ? 13.477 30.281 -20.312 1 47.38 26 GLU B C 1
ATOM 1428 O O . GLU B 1 26 ? 12.391 29.844 -19.938 1 47.38 26 GLU B O 1
ATOM 1433 N N . ARG B 1 27 ? 14.578 29.891 -19.641 1 45.38 27 ARG B N 1
ATOM 1434 C CA . ARG B 1 27 ? 14.531 29.094 -18.422 1 45.38 27 ARG B CA 1
ATOM 1435 C C . ARG B 1 27 ? 14.078 29.922 -17.234 1 45.38 27 ARG B C 1
ATOM 1437 O O . ARG B 1 27 ? 13.383 29.438 -16.344 1 45.38 27 ARG B O 1
ATOM 1444 N N . ALA B 1 28 ? 14.375 31.141 -17.062 1 49.84 28 ALA B N 1
ATOM 1445 C CA . ALA B 1 28 ? 13.82 32 -16.031 1 49.84 28 ALA B CA 1
ATOM 1446 C C . ALA B 1 28 ? 12.344 32.281 -16.312 1 49.84 28 ALA B C 1
ATOM 1448 O O . ALA B 1 28 ? 11.539 32.375 -15.375 1 49.84 28 ALA B O 1
ATOM 1449 N N . GLU B 1 29 ? 11.914 32.688 -17.531 1 49.91 29 GLU B N 1
ATOM 1450 C CA . GLU B 1 29 ? 10.477 32.781 -17.797 1 49.91 29 GLU B CA 1
ATOM 1451 C C . GLU B 1 29 ? 9.836 31.391 -17.75 1 49.91 29 GLU B C 1
ATOM 1453 O O . GLU B 1 29 ? 8.703 31.234 -17.281 1 49.91 29 GLU B O 1
ATOM 1458 N N . ASN B 1 30 ? 10.398 30.203 -18.391 1 45.75 30 ASN B N 1
ATOM 1459 C CA . ASN B 1 30 ? 9.875 28.875 -18.094 1 45.75 30 ASN B CA 1
ATOM 1460 C C . ASN B 1 30 ? 10.117 28.5 -16.641 1 45.75 30 ASN B C 1
ATOM 1462 O O . ASN B 1 30 ? 9.375 27.688 -16.078 1 45.75 30 ASN B O 1
ATOM 1466 N N . LEU B 1 31 ? 11.062 29.031 -15.93 1 43.56 31 LEU B N 1
ATOM 1467 C CA . LEU B 1 31 ? 11.188 28.953 -14.477 1 43.56 31 LEU B CA 1
ATOM 1468 C C . LEU B 1 31 ? 10.203 29.906 -13.797 1 43.56 31 LEU B C 1
ATOM 1470 O O . LEU B 1 31 ? 9.617 29.547 -12.766 1 43.56 31 LEU B O 1
ATOM 1474 N N . ALA B 1 32 ? 9.992 31.172 -14.047 1 48.16 32 ALA B N 1
ATOM 1475 C CA . ALA B 1 32 ? 8.914 32 -13.5 1 48.16 32 ALA B CA 1
ATOM 1476 C C . ALA B 1 32 ? 7.547 31.438 -13.875 1 48.16 32 ALA B C 1
ATOM 1478 O O . ALA B 1 32 ? 6.617 31.469 -13.062 1 48.16 32 ALA B O 1
ATOM 1479 N N . SER B 1 33 ? 7.074 31.203 -15.18 1 45.75 33 SER B N 1
ATOM 1480 C CA . SER B 1 33 ? 5.895 30.406 -15.477 1 45.75 33 SER B CA 1
ATOM 1481 C C . SER B 1 33 ? 6.039 28.984 -14.938 1 45.75 33 SER B C 1
ATOM 1483 O O . SER B 1 33 ? 5.055 28.359 -14.523 1 45.75 33 SER B O 1
ATOM 1485 N N . ARG B 1 34 ? 7.156 28.312 -14.938 1 43.25 34 ARG B N 1
ATOM 1486 C CA . ARG B 1 34 ? 7.402 27.078 -14.211 1 43.25 34 ARG B CA 1
ATOM 1487 C C . ARG B 1 34 ? 7.531 27.328 -12.711 1 43.25 34 ARG B C 1
ATOM 1489 O O . ARG B 1 34 ? 7.461 26.406 -11.906 1 43.25 34 ARG B O 1
ATOM 1496 N N . SER B 1 35 ? 7.785 28.484 -12.148 1 47.06 35 SER B N 1
ATOM 1497 C CA . SER B 1 35 ? 7.68 28.875 -10.742 1 47.06 35 SER B CA 1
ATOM 1498 C C . SER B 1 35 ? 6.223 28.938 -10.297 1 47.06 35 SER B C 1
ATOM 1500 O O . SER B 1 35 ? 5.891 28.531 -9.18 1 47.06 35 SER B O 1
ATOM 1502 N N . GLU B 1 36 ? 5.297 29.703 -10.844 1 44.91 36 GLU B N 1
ATOM 1503 C CA . GLU B 1 36 ? 3.885 29.469 -10.562 1 44.91 36 GLU B CA 1
ATOM 1504 C C . GLU B 1 36 ? 3.477 28.047 -10.898 1 44.91 36 GLU B C 1
ATOM 1506 O O . GLU B 1 36 ? 2.609 27.469 -10.234 1 44.91 36 GLU B O 1
ATOM 1511 N N . SER B 1 37 ? 3.748 27.391 -12.094 1 42 37 SER B N 1
ATOM 1512 C CA . SER B 1 37 ? 3.699 25.953 -12.32 1 42 37 SER B CA 1
ATOM 1513 C C . SER B 1 37 ? 4.707 25.219 -11.438 1 42 37 SER B C 1
ATOM 1515 O O . SER B 1 37 ? 4.484 24.062 -11.062 1 42 37 SER B O 1
ATOM 1517 N N . LEU B 1 38 ? 5.773 25.609 -11.094 1 45.75 38 LEU B N 1
ATOM 1518 C CA . LEU B 1 38 ? 6.688 25.094 -10.078 1 45.75 38 LEU B CA 1
ATOM 1519 C C . LEU B 1 38 ? 6.09 25.25 -8.688 1 45.75 38 LEU B C 1
ATOM 1521 O O . LEU B 1 38 ? 6.316 24.391 -7.816 1 45.75 38 LEU B O 1
ATOM 1525 N N . LYS B 1 39 ? 5.578 26.375 -8.258 1 43.12 39 LYS B N 1
ATOM 1526 C CA . LYS B 1 39 ? 4.73 26.406 -7.07 1 43.12 39 LYS B CA 1
ATOM 1527 C C . LYS B 1 39 ? 3.594 25.391 -7.184 1 43.12 39 LYS B C 1
ATOM 1529 O O . LYS B 1 39 ? 3.213 24.766 -6.191 1 43.12 39 LYS B O 1
ATOM 1534 N N . THR B 1 40 ? 2.703 25.359 -8.258 1 41.38 40 THR B N 1
ATOM 1535 C CA . THR B 1 40 ? 1.828 24.219 -8.555 1 41.38 40 THR B CA 1
ATOM 1536 C C . THR B 1 40 ? 2.645 22.969 -8.805 1 41.38 40 THR B C 1
ATOM 1538 O O . THR B 1 40 ? 2.205 21.859 -8.477 1 41.38 40 THR B O 1
ATOM 1541 N N . ILE B 1 41 ? 3.752 22.938 -9.547 1 42.69 41 ILE B N 1
ATOM 1542 C CA . ILE B 1 41 ? 4.676 21.812 -9.648 1 42.69 41 ILE B CA 1
ATOM 1543 C C . ILE B 1 41 ? 5.391 21.609 -8.312 1 42.69 41 ILE B C 1
ATOM 1545 O O . ILE B 1 41 ? 5.633 20.469 -7.898 1 42.69 41 ILE B O 1
ATOM 1549 N N . ALA B 1 42 ? 5.91 22.531 -7.695 1 46 42 ALA B N 1
ATOM 1550 C CA . ALA B 1 42 ? 6.441 22.391 -6.344 1 46 42 ALA B CA 1
ATOM 1551 C C . ALA B 1 42 ? 5.371 21.891 -5.383 1 46 42 ALA B C 1
ATOM 1553 O O . ALA B 1 42 ? 5.672 21.141 -4.449 1 46 42 ALA B O 1
ATOM 1554 N N . LYS B 1 43 ? 4.227 22.578 -5.289 1 47.91 43 LYS B N 1
ATOM 1555 C CA . LYS B 1 43 ? 3.092 22.016 -4.559 1 47.91 43 LYS B CA 1
ATOM 1556 C C . LYS B 1 43 ? 2.818 20.578 -4.98 1 47.91 43 LYS B C 1
ATOM 1558 O O . LYS B 1 43 ? 2.432 19.734 -4.156 1 47.91 43 LYS B O 1
ATOM 1563 N N . ASN B 1 44 ? 2.791 20.328 -6.352 1 49 44 ASN B N 1
ATOM 1564 C CA . ASN B 1 44 ? 2.689 19 -6.945 1 49 44 ASN B CA 1
ATOM 1565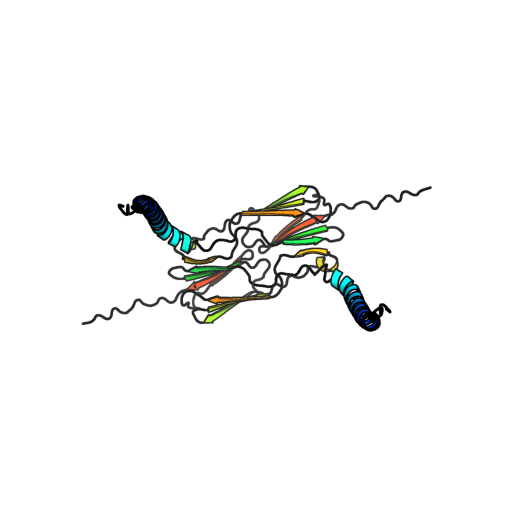 C C . ASN B 1 44 ? 4.059 18.344 -7.082 1 49 44 ASN B C 1
ATOM 1567 O O . ASN B 1 44 ? 4.203 17.344 -7.797 1 49 44 ASN B O 1
ATOM 1571 N N . ALA B 1 45 ? 5.004 18.984 -6.738 1 51.66 45 ALA B N 1
ATOM 1572 C CA . ALA B 1 45 ? 6.355 18.484 -7.012 1 51.66 45 ALA B CA 1
ATOM 1573 C C . ALA B 1 45 ? 6.641 17.203 -6.23 1 51.66 45 ALA B C 1
ATOM 1575 O O . ALA B 1 45 ? 7.727 16.641 -6.348 1 51.66 45 ALA B O 1
ATOM 1576 N N . VAL B 1 46 ? 5.852 17.094 -5.273 1 54.44 46 VAL B N 1
ATOM 1577 C CA . VAL B 1 46 ? 6.262 15.812 -4.707 1 54.44 46 VAL B CA 1
ATOM 1578 C C . VAL B 1 46 ? 5.93 14.688 -5.684 1 54.44 46 VAL B C 1
ATOM 1580 O O . VAL B 1 46 ? 4.762 14.469 -6.016 1 54.44 46 VAL B O 1
ATOM 1583 N N . PRO B 1 47 ? 6.906 14.336 -6.387 1 53.12 47 PRO B N 1
ATOM 1584 C CA . PRO B 1 47 ? 6.645 13.258 -7.336 1 53.12 47 PRO B CA 1
ATOM 1585 C C . PRO B 1 47 ? 5.836 12.109 -6.723 1 53.12 47 PRO B C 1
ATOM 1587 O O . PRO B 1 47 ? 6.008 11.797 -5.543 1 53.12 47 PRO B O 1
ATOM 1590 N N . ARG B 1 48 ? 4.703 11.922 -7.457 1 57.06 48 ARG B N 1
ATOM 1591 C CA . ARG B 1 48 ? 3.945 10.75 -7.047 1 57.06 48 ARG B CA 1
ATOM 1592 C C . ARG B 1 48 ? 4.613 9.469 -7.535 1 57.06 48 ARG B C 1
ATOM 1594 O O . ARG B 1 48 ? 5.168 9.43 -8.641 1 57.06 48 ARG B O 1
ATOM 1601 N N . ILE B 1 49 ? 4.797 8.531 -6.645 1 54.31 49 ILE B N 1
ATOM 1602 C CA . ILE B 1 49 ? 5.324 7.227 -7.016 1 54.31 49 ILE B CA 1
ATOM 1603 C C . ILE B 1 49 ? 4.336 6.52 -7.941 1 54.31 49 ILE B C 1
ATOM 1605 O O . ILE B 1 49 ? 3.15 6.406 -7.629 1 54.31 49 ILE B O 1
ATOM 1609 N N . THR B 1 50 ? 4.629 6.605 -9.195 1 58.38 50 THR B N 1
ATOM 1610 C CA . THR B 1 50 ? 3.912 5.738 -10.125 1 58.38 50 THR B CA 1
ATOM 1611 C C . THR B 1 50 ? 4.527 4.344 -10.148 1 58.38 50 THR B C 1
ATOM 1613 O O . THR B 1 50 ? 5.715 4.18 -9.875 1 58.38 50 THR B O 1
ATOM 1616 N N . GLY B 1 51 ? 3.721 3.348 -9.984 1 62.19 51 GLY B N 1
ATOM 1617 C CA . GLY B 1 51 ? 4.383 2.059 -10.117 1 62.19 51 GLY B CA 1
ATOM 1618 C C . GLY B 1 51 ? 3.529 0.899 -9.641 1 62.19 51 GLY B C 1
ATOM 1619 O O . GLY B 1 51 ? 2.301 0.998 -9.609 1 62.19 51 GLY B O 1
ATOM 1620 N N . ASP B 1 52 ? 4.297 -0.155 -9.18 1 77.25 52 ASP B N 1
ATOM 1621 C CA . ASP B 1 52 ? 3.727 -1.486 -9 1 77.25 52 ASP B CA 1
ATOM 1622 C C . ASP B 1 52 ? 3.158 -1.657 -7.594 1 77.25 52 ASP B C 1
ATOM 1624 O O . ASP B 1 52 ? 3.48 -0.882 -6.688 1 77.25 52 ASP B O 1
ATOM 1628 N N . PHE B 1 53 ? 2.053 -2.219 -7.492 1 90.19 53 PHE B N 1
ATOM 1629 C CA . PHE B 1 53 ? 1.459 -2.617 -6.219 1 90.19 53 PHE B CA 1
ATOM 1630 C C . PHE B 1 53 ? 2.119 -3.883 -5.688 1 90.19 53 PHE B C 1
ATOM 1632 O O . PHE B 1 53 ? 2.732 -4.637 -6.445 1 90.19 53 PHE B O 1
ATOM 1639 N N . HIS B 1 54 ? 2.1 -4.008 -4.402 1 90.69 54 HIS B N 1
ATOM 1640 C CA . HIS B 1 54 ? 2.75 -5.133 -3.742 1 90.69 54 HIS B CA 1
ATOM 1641 C C . HIS B 1 54 ? 1.91 -6.398 -3.859 1 90.69 54 HIS B C 1
ATOM 1643 O O . HIS B 1 54 ? 0.685 -6.352 -3.73 1 90.69 54 HIS B O 1
ATOM 1649 N N . ILE B 1 55 ? 2.596 -7.504 -4.035 1 92.62 55 ILE B N 1
ATOM 1650 C CA . ILE B 1 55 ? 1.865 -8.766 -4.133 1 92.62 55 ILE B CA 1
ATOM 1651 C C . ILE B 1 55 ? 2.594 -9.844 -3.34 1 92.62 55 ILE B C 1
ATOM 1653 O O . ILE B 1 55 ? 3.809 -9.766 -3.141 1 92.62 55 ILE B O 1
ATOM 1657 N N . ASP B 1 56 ? 1.803 -10.781 -2.865 1 92.38 56 ASP B N 1
ATOM 1658 C CA . ASP B 1 56 ? 2.307 -12.07 -2.416 1 92.38 56 ASP B CA 1
ATOM 1659 C C . ASP B 1 56 ? 1.879 -13.188 -3.367 1 92.38 56 ASP B C 1
ATOM 1661 O O . ASP B 1 56 ? 0.74 -13.211 -3.838 1 92.38 56 ASP B O 1
ATOM 1665 N N . LEU B 1 57 ? 2.82 -13.984 -3.666 1 93.75 57 LEU B N 1
ATOM 1666 C CA . LEU B 1 57 ? 2.553 -15.156 -4.492 1 93.75 57 LEU B CA 1
ATOM 1667 C C . LEU B 1 57 ? 2.824 -16.438 -3.715 1 93.75 57 LEU B C 1
ATOM 1669 O O . LEU B 1 57 ? 3.977 -16.75 -3.41 1 93.75 57 LEU B O 1
ATOM 1673 N N . CYS B 1 58 ? 1.706 -17.219 -3.521 1 92.88 58 CYS B N 1
ATOM 1674 C CA . CYS B 1 58 ? 1.799 -18.438 -2.732 1 92.88 58 CYS B CA 1
ATOM 1675 C C . CYS B 1 58 ? 1.297 -19.641 -3.525 1 92.88 58 CYS B C 1
ATOM 1677 O O . CYS B 1 58 ? 0.236 -19.578 -4.148 1 92.88 58 CYS B O 1
ATOM 1679 N N . GLU B 1 59 ? 2.115 -20.641 -3.428 1 92.31 59 GLU B N 1
ATOM 1680 C CA . GLU B 1 59 ? 1.737 -21.875 -4.102 1 92.31 59 GLU B CA 1
ATOM 1681 C C . GLU B 1 59 ? 1.387 -22.969 -3.092 1 92.31 59 GLU B C 1
ATOM 1683 O O . GLU B 1 59 ? 2.182 -23.281 -2.201 1 92.31 59 GLU B O 1
ATOM 1688 N N . THR B 1 60 ? 0.199 -23.516 -3.256 1 90.81 60 THR B N 1
ATOM 1689 C CA . THR B 1 60 ? -0.217 -24.703 -2.512 1 90.81 60 THR B CA 1
ATOM 1690 C C . THR B 1 60 ? -0.25 -25.922 -3.422 1 90.81 60 THR B C 1
ATOM 1692 O O . THR B 1 60 ? -0.034 -25.812 -4.629 1 90.81 60 THR B O 1
ATOM 1695 N N . PRO B 1 61 ? -0.49 -27.109 -2.836 1 88.88 61 PRO B N 1
ATOM 1696 C CA . PRO B 1 61 ? -0.502 -28.297 -3.688 1 88.88 61 PRO B CA 1
ATOM 1697 C C . PRO B 1 61 ? -1.573 -28.25 -4.773 1 88.88 61 PRO B C 1
ATOM 1699 O O . PRO B 1 61 ? -1.364 -28.75 -5.883 1 88.88 61 PRO B O 1
ATOM 1702 N N . THR B 1 62 ? -2.607 -27.5 -4.5 1 91.56 62 THR B N 1
ATOM 1703 C CA . THR B 1 62 ? -3.725 -27.594 -5.438 1 91.56 62 THR B CA 1
ATOM 1704 C C . THR B 1 62 ? -3.984 -26.234 -6.086 1 91.56 62 THR B C 1
ATOM 1706 O O . THR B 1 62 ? -4.691 -26.141 -7.09 1 91.56 62 THR B O 1
ATOM 1709 N N . GLU B 1 63 ? -3.391 -25.172 -5.453 1 94.25 63 GLU B N 1
ATOM 1710 C CA . GLU B 1 63 ? -3.768 -23.844 -5.934 1 94.25 63 GLU B CA 1
ATOM 1711 C C . GLU B 1 63 ? -2.582 -22.891 -5.891 1 94.25 63 GLU B C 1
ATOM 1713 O O . GLU B 1 63 ? -1.595 -23.141 -5.199 1 94.25 63 GLU B O 1
ATOM 1718 N N . ILE B 1 64 ? -2.711 -21.828 -6.672 1 94.56 64 ILE B N 1
ATOM 1719 C CA . ILE B 1 64 ? -1.861 -20.641 -6.562 1 94.56 64 ILE B CA 1
ATOM 1720 C C . ILE B 1 64 ? -2.682 -19.469 -6.047 1 94.56 64 ILE B C 1
ATOM 1722 O O . ILE B 1 64 ? -3.762 -19.172 -6.562 1 94.56 64 ILE B O 1
ATOM 1726 N N . ILE B 1 65 ? -2.121 -18.828 -5.051 1 94.69 65 ILE B N 1
ATOM 1727 C CA . ILE B 1 65 ? -2.826 -17.719 -4.426 1 94.69 65 ILE B CA 1
ATOM 1728 C C . ILE B 1 65 ? -2.01 -16.438 -4.59 1 94.69 65 ILE B C 1
ATOM 1730 O O . ILE B 1 65 ? -0.838 -16.391 -4.207 1 94.69 65 ILE B O 1
ATOM 1734 N N . ILE B 1 66 ? -2.654 -15.461 -5.164 1 94.94 66 ILE B N 1
ATOM 1735 C CA . ILE B 1 66 ? -2.041 -14.141 -5.316 1 94.94 66 ILE B CA 1
ATOM 1736 C C . ILE B 1 66 ? -2.803 -13.117 -4.477 1 94.94 66 ILE B C 1
ATOM 1738 O O . ILE B 1 66 ? -4.02 -12.977 -4.617 1 94.94 66 ILE B O 1
ATOM 1742 N N . THR B 1 67 ? -2.084 -12.492 -3.613 1 94.44 67 THR B N 1
ATOM 1743 C CA . THR B 1 67 ? -2.67 -11.445 -2.783 1 94.44 67 THR B CA 1
ATOM 1744 C C . THR B 1 67 ? -2.053 -10.086 -3.109 1 94.44 67 THR B C 1
ATOM 1746 O O . THR B 1 67 ? -0.828 -9.938 -3.115 1 94.44 67 THR B O 1
ATOM 1749 N N . CYS B 1 68 ? -2.891 -9.078 -3.365 1 94.06 68 CYS B N 1
ATOM 1750 C CA . CYS B 1 68 ? -2.441 -7.766 -3.809 1 94.06 68 CYS B CA 1
ATOM 1751 C C . CYS B 1 68 ? -2.883 -6.68 -2.834 1 94.06 68 CYS B C 1
ATOM 1753 O O . CYS B 1 68 ? -4.031 -6.68 -2.381 1 94.06 68 CYS B O 1
ATOM 1755 N N . ASP B 1 69 ? -2 -5.809 -2.555 1 92.88 69 ASP B N 1
ATOM 1756 C CA . ASP B 1 69 ? -2.359 -4.59 -1.832 1 92.88 69 ASP B CA 1
ATOM 1757 C C . ASP B 1 69 ? -2.822 -3.498 -2.793 1 92.88 69 ASP B C 1
ATOM 1759 O O . ASP B 1 69 ? -2.016 -2.938 -3.539 1 92.88 69 ASP B O 1
ATOM 1763 N N . LEU B 1 70 ? -4.121 -3.146 -2.693 1 92.69 70 LEU B N 1
ATOM 1764 C CA . LEU B 1 70 ? -4.691 -2.115 -3.553 1 92.69 70 LEU B CA 1
ATOM 1765 C C . LEU B 1 70 ? -5.605 -1.189 -2.758 1 92.69 70 LEU B C 1
ATOM 1767 O O . LEU B 1 70 ? -6.812 -1.143 -3.002 1 92.69 70 LEU B O 1
ATOM 1771 N N . PRO B 1 71 ? -5.043 -0.441 -1.935 1 92.81 71 PRO B N 1
ATOM 1772 C CA . PRO B 1 71 ? -5.859 0.433 -1.089 1 92.81 71 PRO B CA 1
ATOM 1773 C C . PRO B 1 71 ? -6.617 1.49 -1.89 1 92.81 71 PRO B C 1
ATOM 1775 O O . PRO B 1 71 ? -6.039 2.131 -2.773 1 92.81 71 PRO B O 1
ATOM 1778 N N . GLY B 1 72 ? -7.848 1.735 -1.535 1 89.38 72 GLY B N 1
ATOM 1779 C CA . GLY B 1 72 ? -8.664 2.797 -2.105 1 89.38 72 GLY B CA 1
ATOM 1780 C C . GLY B 1 72 ? -9.219 2.453 -3.475 1 89.38 72 GLY B C 1
ATOM 1781 O O . GLY B 1 72 ? -9.875 3.279 -4.109 1 89.38 72 GLY B O 1
ATOM 1782 N N . ILE B 1 73 ? -8.883 1.26 -3.92 1 85.12 73 ILE B N 1
ATOM 1783 C CA . ILE B 1 73 ? -9.336 0.887 -5.258 1 85.12 73 ILE B CA 1
ATOM 1784 C C . ILE B 1 73 ? -10.703 0.207 -5.168 1 85.12 73 ILE B C 1
ATOM 1786 O O . ILE B 1 73 ? -11.031 -0.41 -4.152 1 85.12 73 ILE B O 1
ATOM 1790 N N . GLU B 1 74 ? -11.461 0.442 -6.152 1 88.5 74 GLU B N 1
ATOM 1791 C CA . GLU B 1 74 ? -12.742 -0.248 -6.246 1 88.5 74 GLU B CA 1
ATOM 1792 C C . GLU B 1 74 ? -12.664 -1.421 -7.219 1 88.5 74 GLU B C 1
ATOM 1794 O O . GLU B 1 74 ? -11.773 -1.477 -8.062 1 88.5 74 GLU B O 1
ATOM 1799 N N . LYS B 1 75 ? -13.594 -2.336 -7.07 1 88.5 75 LYS B N 1
ATOM 1800 C CA . LYS B 1 75 ? -13.617 -3.553 -7.879 1 88.5 75 LYS B CA 1
ATOM 1801 C C . LYS B 1 75 ? -13.602 -3.223 -9.367 1 88.5 75 LYS B C 1
ATOM 1803 O O . LYS B 1 75 ? -12.938 -3.902 -10.148 1 88.5 75 LYS B O 1
ATOM 1808 N N . GLN B 1 76 ? -14.336 -2.189 -9.734 1 89.38 76 GLN B N 1
ATOM 1809 C CA . GLN B 1 76 ? -14.461 -1.838 -11.141 1 89.38 76 GLN B CA 1
ATOM 1810 C C . GLN B 1 76 ? -13.141 -1.297 -11.695 1 89.38 76 GLN B C 1
ATOM 1812 O O . GLN B 1 76 ? -12.961 -1.215 -12.906 1 89.38 76 GLN B O 1
ATOM 1817 N N . ASP B 1 77 ? -12.234 -0.949 -10.789 1 90.31 77 ASP B N 1
ATOM 1818 C CA . ASP B 1 77 ? -10.977 -0.336 -11.211 1 90.31 77 ASP B CA 1
ATOM 1819 C C . ASP B 1 77 ? -9.867 -1.377 -11.297 1 90.31 77 ASP B C 1
ATOM 1821 O O . ASP B 1 77 ? -8.695 -1.027 -11.469 1 90.31 77 ASP B O 1
ATOM 1825 N N . VAL B 1 78 ? -10.203 -2.623 -11.172 1 92.94 78 VAL B N 1
ATOM 1826 C CA . VAL B 1 78 ? -9.219 -3.697 -11.219 1 92.94 78 VAL B CA 1
ATOM 1827 C C . VAL B 1 78 ? -9.594 -4.699 -12.305 1 92.94 78 VAL B C 1
ATOM 1829 O O . VAL B 1 78 ? -10.75 -5.109 -12.414 1 92.94 78 VAL B O 1
ATOM 1832 N N . SER B 1 79 ? -8.625 -5.016 -13.109 1 94.94 79 SER B N 1
ATOM 1833 C CA . SER B 1 79 ? -8.781 -6.051 -14.125 1 94.94 79 SER B CA 1
ATOM 1834 C C . SER B 1 79 ? -7.758 -7.164 -13.961 1 94.94 79 SER B C 1
ATOM 1836 O O . SER B 1 79 ? -6.562 -6.895 -13.812 1 94.94 79 SER B O 1
ATOM 1838 N N . VAL B 1 80 ? -8.266 -8.391 -13.914 1 95.75 80 VAL B N 1
ATOM 1839 C CA . VAL B 1 80 ? -7.414 -9.57 -13.805 1 95.75 80 VAL B CA 1
ATOM 1840 C C . VAL B 1 80 ? -7.629 -1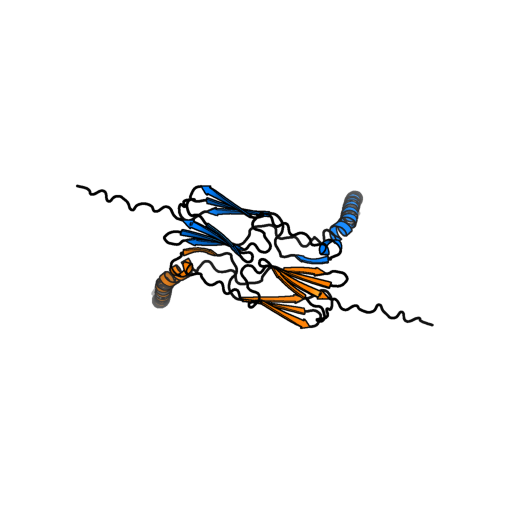0.469 -15.023 1 95.75 80 VAL B C 1
ATOM 1842 O O . VAL B 1 80 ? -8.758 -10.852 -15.328 1 95.75 80 VAL B O 1
ATOM 1845 N N . LYS B 1 81 ? -6.52 -10.812 -15.648 1 95.88 81 LYS B N 1
ATOM 1846 C CA . LYS B 1 81 ? -6.621 -11.648 -16.844 1 95.88 81 LYS B CA 1
ATOM 1847 C C . LYS B 1 81 ? -5.527 -12.719 -16.859 1 95.88 81 LYS B C 1
ATOM 1849 O O . LYS B 1 81 ? -4.352 -12.406 -16.672 1 95.88 81 LYS B O 1
ATOM 1854 N N . LEU B 1 82 ? -5.977 -13.906 -17.031 1 95.38 82 LEU B N 1
ATOM 1855 C CA . LEU B 1 82 ? -5.004 -14.953 -17.312 1 95.38 82 LEU B CA 1
ATOM 1856 C C . LEU B 1 82 ? -4.559 -14.898 -18.781 1 95.38 82 LEU B C 1
ATOM 1858 O O . LEU B 1 82 ? -5.344 -15.188 -19.688 1 95.38 82 LEU B O 1
ATOM 1862 N N . LEU B 1 83 ? -3.324 -14.586 -19.031 1 94.75 83 LEU B N 1
ATOM 1863 C CA . LEU B 1 83 ? -2.824 -14.461 -20.391 1 94.75 83 LEU B CA 1
ATOM 1864 C C . LEU B 1 83 ? -2.566 -15.828 -21.016 1 94.75 83 LEU B C 1
ATOM 1866 O O . LEU B 1 83 ? -2.75 -16.016 -22.219 1 94.75 83 LEU B O 1
ATOM 1870 N N . ASN B 1 84 ? -2.08 -16.719 -20.25 1 94.81 84 ASN B N 1
ATOM 1871 C CA . ASN B 1 84 ? -1.881 -18.141 -20.516 1 94.81 84 ASN B CA 1
ATOM 1872 C C . ASN B 1 84 ? -1.85 -18.953 -19.219 1 94.81 84 ASN B C 1
ATOM 1874 O O . ASN B 1 84 ? -2.158 -18.438 -18.141 1 94.81 84 ASN B O 1
ATOM 1878 N N . GLU B 1 85 ? -1.532 -20.125 -19.266 1 93.94 85 GLU B N 1
ATOM 1879 C CA . GLU B 1 85 ? -1.655 -21.016 -18.125 1 93.94 85 GLU B CA 1
ATOM 1880 C C . GLU B 1 85 ? -0.596 -20.719 -17.062 1 93.94 85 GLU B C 1
ATOM 1882 O O . GLU B 1 85 ? -0.653 -21.234 -15.953 1 93.94 85 GLU B O 1
ATOM 1887 N N . THR B 1 86 ? 0.34 -19.828 -17.359 1 95.31 86 THR B N 1
ATOM 1888 C CA . THR B 1 86 ? 1.407 -19.578 -16.391 1 95.31 86 THR B CA 1
ATOM 1889 C C . THR B 1 86 ? 1.632 -18.094 -16.219 1 95.31 86 THR B C 1
ATOM 1891 O O . THR B 1 86 ? 2.652 -17.672 -15.664 1 95.31 86 THR B O 1
ATOM 1894 N N . SER B 1 87 ? 0.759 -17.328 -16.75 1 96.12 87 SER B N 1
ATOM 1895 C CA . SER B 1 87 ? 0.941 -15.883 -16.656 1 96.12 87 SER B CA 1
ATOM 1896 C C . SER B 1 87 ? -0.371 -15.18 -16.312 1 96.12 87 SER B C 1
ATOM 1898 O O . SER B 1 87 ? -1.375 -15.367 -17 1 96.12 87 SER B O 1
ATOM 1900 N N . LEU B 1 88 ? -0.292 -14.312 -15.328 1 96.69 88 LEU B N 1
ATOM 1901 C CA . LEU B 1 88 ? -1.454 -13.547 -14.891 1 96.69 88 LEU B CA 1
ATOM 1902 C C . LEU B 1 88 ? -1.191 -12.055 -14.992 1 96.69 88 LEU B C 1
ATOM 1904 O O . LEU B 1 88 ? -0.157 -11.562 -14.523 1 96.69 88 LEU B O 1
ATOM 1908 N N . GLN B 1 89 ? -2.088 -11.391 -15.602 1 96.12 89 GLN B N 1
ATOM 1909 C CA . GLN B 1 89 ? -1.986 -9.945 -15.703 1 96.12 89 GLN B CA 1
ATOM 1910 C C . GLN B 1 89 ? -2.979 -9.258 -14.766 1 96.12 89 GLN B C 1
ATOM 1912 O O . GLN B 1 89 ? -4.156 -9.617 -14.734 1 96.12 89 GLN B O 1
ATOM 1917 N N . ILE B 1 90 ? -2.5 -8.312 -14.039 1 94.94 90 ILE B N 1
ATOM 1918 C CA . ILE B 1 90 ? -3.355 -7.484 -13.195 1 94.94 90 ILE B CA 1
ATOM 1919 C C . ILE B 1 90 ? -3.182 -6.016 -13.578 1 94.94 90 ILE B C 1
ATOM 1921 O O . ILE B 1 90 ? -2.059 -5.508 -13.633 1 94.94 90 ILE B O 1
ATOM 1925 N N . LYS B 1 91 ? -4.281 -5.375 -13.867 1 93.88 91 LYS B N 1
ATOM 1926 C CA . LYS B 1 91 ? -4.305 -3.945 -14.164 1 93.88 91 LYS B CA 1
ATOM 1927 C C . LYS B 1 91 ? -5.184 -3.189 -13.172 1 93.88 91 LYS B C 1
ATOM 1929 O O . LYS B 1 91 ? -6.266 -3.658 -12.812 1 93.88 91 LYS B O 1
ATOM 1934 N N . THR B 1 92 ? -4.641 -2.043 -12.773 1 91.44 92 THR B N 1
ATOM 1935 C CA . THR B 1 92 ? -5.402 -1.218 -11.844 1 91.44 92 THR B CA 1
ATOM 1936 C C . THR B 1 92 ? -5.383 0.245 -12.273 1 91.44 92 THR B C 1
ATOM 1938 O O . THR B 1 92 ? -4.469 0.677 -12.984 1 91.44 92 THR B O 1
ATOM 1941 N N . THR B 1 93 ? -6.41 0.945 -11.898 1 86.75 93 THR B N 1
ATOM 1942 C CA . THR B 1 93 ? -6.465 2.393 -12.07 1 86.75 93 THR B CA 1
ATOM 1943 C C . THR B 1 93 ? -6.824 3.082 -10.758 1 86.75 93 THR B C 1
ATOM 1945 O O . THR B 1 93 ? -7.871 2.807 -10.172 1 86.75 93 THR B O 1
ATOM 1948 N N . TYR B 1 94 ? -5.84 3.742 -10.281 1 76.94 94 TYR B N 1
ATOM 1949 C CA . TYR B 1 94 ? -6.082 4.535 -9.078 1 76.94 94 TYR B CA 1
ATOM 1950 C C . TYR B 1 94 ? -6.531 5.945 -9.438 1 76.94 94 TYR B C 1
ATOM 1952 O O . TYR B 1 94 ? -5.758 6.723 -10.008 1 76.94 94 TYR B O 1
ATOM 1960 N N . ASP B 1 95 ? -7.824 6.129 -9.508 1 64.56 95 ASP B N 1
ATOM 1961 C CA . ASP B 1 95 ? -8.305 7.492 -9.727 1 64.56 95 ASP B CA 1
ATOM 1962 C C . ASP B 1 95 ? -8.312 8.281 -8.422 1 64.56 95 ASP B C 1
ATOM 1964 O O . ASP B 1 95 ? -9.164 8.062 -7.559 1 64.56 95 ASP B O 1
ATOM 1968 N N . ARG B 1 96 ? -7.254 8.398 -7.918 1 60.06 96 ARG B N 1
ATOM 1969 C CA . ARG B 1 96 ? -7.293 9.164 -6.672 1 60.06 96 ARG B CA 1
ATOM 1970 C C . ARG B 1 96 ? -7.777 10.586 -6.918 1 60.06 96 ARG B C 1
ATOM 1972 O O . ARG B 1 96 ? -7.215 11.305 -7.746 1 60.06 96 ARG B O 1
ATOM 1979 N N . GLU B 1 97 ? -9.148 10.656 -7.051 1 50.03 97 GLU B N 1
ATOM 1980 C CA . GLU B 1 97 ? -9.617 12.039 -7.059 1 50.03 97 GLU B CA 1
ATOM 1981 C C . GLU B 1 97 ? -8.797 12.906 -6.105 1 50.03 97 GLU B C 1
ATOM 1983 O O . GLU B 1 97 ? -8.477 12.484 -4.992 1 50.03 97 GLU B O 1
ATOM 1988 N N . VAL B 1 98 ? -7.953 13.656 -6.629 1 47.09 98 VAL B N 1
ATOM 1989 C CA . VAL B 1 98 ? -7.555 14.828 -5.859 1 47.09 98 VAL B CA 1
ATOM 1990 C C . VAL B 1 98 ? -8.75 15.352 -5.059 1 47.09 98 VAL B C 1
ATOM 1992 O O . VAL B 1 98 ? -9.734 15.82 -5.637 1 47.09 98 VAL B O 1
ATOM 1995 N N . SER B 1 99 ? -9.203 14.617 -4.219 1 46.75 99 SER B N 1
ATOM 1996 C CA . SER B 1 99 ? -10.289 15.289 -3.514 1 46.75 99 SER B CA 1
ATOM 1997 C C . SER B 1 99 ? -10.133 16.812 -3.576 1 46.75 99 SER B C 1
ATOM 1999 O O . SER B 1 99 ? -9.047 17.312 -3.854 1 46.75 99 SER B O 1
ATOM 2001 N N . LYS B 1 100 ? -11.25 17.562 -3.598 1 47.22 100 LYS B N 1
ATOM 2002 C CA . LYS B 1 100 ? -11.406 19.016 -3.49 1 47.22 100 LYS B CA 1
ATOM 2003 C C . LYS B 1 100 ? -10.25 19.625 -2.709 1 47.22 100 LYS B C 1
ATOM 2005 O O . LYS B 1 100 ? -10.086 20.859 -2.689 1 47.22 100 LYS B O 1
ATOM 2010 N N . THR B 1 101 ? -9.711 18.812 -1.92 1 50.69 101 THR B N 1
ATOM 2011 C CA . THR B 1 101 ? -8.672 19.391 -1.079 1 50.69 101 THR B CA 1
ATOM 2012 C C . THR B 1 101 ? -7.516 19.906 -1.931 1 50.69 101 THR B C 1
ATOM 2014 O O . THR B 1 101 ? -6.797 20.828 -1.519 1 50.69 101 THR B O 1
ATOM 2017 N N . ASP B 1 102 ? -7.445 19.281 -3.162 1 53.34 102 ASP B N 1
ATOM 2018 C CA . ASP B 1 102 ? -6.293 19.656 -3.977 1 53.34 102 ASP B CA 1
ATOM 2019 C C . ASP B 1 102 ? -6.406 21.109 -4.461 1 53.34 102 ASP B C 1
ATOM 2021 O O . ASP B 1 102 ? -5.398 21.797 -4.602 1 53.34 102 ASP B O 1
ATOM 2025 N N . ALA B 1 103 ? -7.707 21.5 -4.688 1 55.03 103 ALA B N 1
ATOM 2026 C CA . ALA B 1 103 ? -7.734 22.797 -5.367 1 55.03 103 ALA B CA 1
ATOM 2027 C C . ALA B 1 103 ? -7.16 23.891 -4.477 1 55.03 103 ALA B C 1
ATOM 2029 O O . ALA B 1 103 ? -6.594 24.859 -4.973 1 55.03 103 ALA B O 1
ATOM 2030 N N . SER B 1 104 ? -7.34 23.688 -3.213 1 63.75 104 SER B N 1
ATOM 2031 C CA . SER B 1 104 ? -6.84 24.781 -2.391 1 63.75 104 SER B CA 1
ATOM 2032 C C . SER B 1 104 ? -5.832 24.281 -1.357 1 63.75 104 SER B C 1
ATOM 2034 O O . SER B 1 104 ? -5.344 25.062 -0.535 1 63.75 104 SER B O 1
ATOM 2036 N N . GLY B 1 105 ? -5.383 22.938 -1.585 1 79.69 105 GLY B N 1
ATOM 2037 C CA . GLY B 1 105 ? -4.496 22.438 -0.551 1 79.69 105 GLY B CA 1
ATOM 2038 C C . GLY B 1 105 ? -3.062 22.266 -1.022 1 79.69 105 GLY B C 1
ATOM 2039 O O . GLY B 1 105 ? -2.795 22.266 -2.227 1 79.69 105 GLY B O 1
ATOM 2040 N N . VAL B 1 106 ? -2.102 22.422 -0.057 1 85.12 106 VAL B N 1
ATOM 2041 C CA . VAL B 1 106 ? -0.679 22.203 -0.302 1 85.12 106 VAL B CA 1
ATOM 2042 C C . VAL B 1 106 ? -0.265 20.828 0.226 1 85.12 106 VAL B C 1
ATOM 2044 O O . VAL B 1 106 ? -0.457 20.531 1.406 1 85.12 106 VAL B O 1
ATOM 2047 N N . TYR B 1 107 ? 0.332 20.078 -0.691 1 88.38 107 TYR B N 1
ATOM 2048 C CA . TYR B 1 107 ? 0.836 18.766 -0.266 1 88.38 107 TYR B CA 1
ATOM 2049 C C . TYR B 1 107 ? 2.273 18.875 0.23 1 88.38 107 TYR B C 1
ATOM 2051 O O . TYR B 1 107 ? 3.15 19.359 -0.491 1 88.38 107 TYR B O 1
ATOM 2059 N N . HIS B 1 108 ? 2.428 18.391 1.393 1 89.75 108 HIS B N 1
ATOM 2060 C CA . HIS B 1 108 ? 3.766 18.375 1.973 1 89.75 108 HIS B CA 1
ATOM 2061 C C . HIS B 1 108 ? 4.441 17.031 1.792 1 89.75 108 HIS B C 1
ATOM 2063 O O . HIS B 1 108 ? 5.672 16.938 1.8 1 89.75 108 HIS B O 1
ATOM 2069 N N . LEU B 1 109 ? 3.617 15.953 1.748 1 88.25 109 LEU B N 1
ATOM 2070 C CA . LEU B 1 109 ? 4.066 14.594 1.479 1 88.25 109 LEU B CA 1
ATOM 2071 C C . LEU B 1 109 ? 3.102 13.875 0.543 1 88.25 109 LEU B C 1
ATOM 2073 O O . LEU B 1 109 ? 1.883 14 0.688 1 88.25 109 LEU B O 1
ATOM 2077 N N . ARG B 1 110 ? 3.621 13.211 -0.412 1 87.75 110 ARG B N 1
ATOM 2078 C CA . ARG B 1 110 ? 2.816 12.422 -1.339 1 87.75 110 ARG B CA 1
ATOM 2079 C C . ARG B 1 110 ? 3.465 11.062 -1.611 1 87.75 110 ARG B C 1
ATOM 2081 O O . ARG B 1 110 ? 4.16 10.898 -2.615 1 87.75 110 ARG B O 1
ATOM 2088 N N . GLU B 1 111 ? 3.168 10.141 -0.763 1 87.5 111 GLU B N 1
ATOM 2089 C CA . GLU B 1 111 ? 3.805 8.828 -0.862 1 87.5 111 GLU B CA 1
ATOM 2090 C C . GLU B 1 111 ? 2.863 7.809 -1.489 1 87.5 111 GLU B C 1
ATOM 2092 O O . GLU B 1 111 ? 3.297 6.73 -1.905 1 87.5 111 GLU B O 1
ATOM 2097 N N . ARG B 1 112 ? 1.585 8.125 -1.563 1 89.69 112 ARG B N 1
ATOM 2098 C CA . ARG B 1 112 ? 0.593 7.152 -2.01 1 89.69 112 ARG B CA 1
ATOM 2099 C C . ARG B 1 112 ? 0.562 7.059 -3.531 1 89.69 112 ARG B C 1
ATOM 2101 O O . ARG B 1 112 ? 0.715 8.07 -4.223 1 89.69 112 ARG B O 1
ATOM 2108 N N . ARG B 1 113 ? 0.267 5.863 -3.869 1 82.5 113 ARG B N 1
ATOM 2109 C CA . ARG B 1 113 ? 0.274 5.598 -5.305 1 82.5 113 ARG B CA 1
ATOM 2110 C C . ARG B 1 113 ? -0.923 6.254 -5.984 1 82.5 113 ARG B C 1
ATOM 2112 O O . ARG B 1 113 ? -2.025 6.27 -5.434 1 82.5 113 ARG B O 1
ATOM 2119 N N . ALA B 1 114 ? -0.61 6.773 -7.148 1 79.81 114 ALA B N 1
ATOM 2120 C CA . ALA B 1 114 ? -1.66 7.309 -8.016 1 79.81 114 ALA B CA 1
ATOM 2121 C C . ALA B 1 114 ? -1.453 6.875 -9.461 1 79.81 114 ALA B C 1
ATOM 2123 O O . ALA B 1 114 ? -0.368 6.418 -9.828 1 79.81 114 ALA B O 1
ATOM 2124 N N . GLY B 1 115 ? -2.596 6.934 -10.211 1 82.56 115 GLY B N 1
ATOM 2125 C CA . GLY B 1 115 ? -2.498 6.578 -11.617 1 82.56 115 GLY B CA 1
ATOM 2126 C C . GLY B 1 115 ? -2.789 5.109 -11.883 1 82.56 115 GLY B C 1
ATOM 2127 O O . GLY B 1 115 ? -3.596 4.496 -11.18 1 82.56 115 GLY B O 1
ATOM 2128 N N . SER B 1 116 ? -2.135 4.598 -12.953 1 86.12 116 SER B N 1
ATOM 2129 C CA . SER B 1 116 ? -2.402 3.227 -13.383 1 86.12 116 SER B CA 1
ATOM 2130 C C . SER B 1 116 ? -1.266 2.291 -12.984 1 86.12 116 SER B C 1
ATOM 2132 O O . SER B 1 116 ? -0.113 2.717 -12.883 1 86.12 116 SER B O 1
ATOM 2134 N N . GLY B 1 117 ? -1.668 1.149 -12.609 1 84.94 117 GLY B N 1
ATOM 2135 C CA . GLY B 1 117 ? -0.716 0.081 -12.352 1 84.94 117 GLY B CA 1
ATOM 2136 C C . GLY B 1 117 ? -0.966 -1.156 -13.188 1 84.94 117 GLY B C 1
ATOM 2137 O O . GLY B 1 117 ? -2.102 -1.427 -13.586 1 84.94 117 GLY B O 1
ATOM 2138 N N . GLU B 1 118 ? 0.192 -1.82 -13.484 1 89.25 118 GLU B N 1
ATOM 2139 C CA . GLU B 1 118 ? 0.099 -3.066 -14.234 1 89.25 118 GLU B CA 1
ATOM 2140 C C . GLU B 1 118 ? 1.253 -4.004 -13.898 1 89.25 118 GLU B C 1
ATOM 2142 O O . GLU B 1 118 ? 2.41 -3.582 -13.844 1 89.25 118 GLU B O 1
ATOM 2147 N N . ARG B 1 119 ? 0.812 -5.266 -13.672 1 93.25 119 ARG B N 1
ATOM 2148 C CA . ARG B 1 119 ? 1.829 -6.285 -13.438 1 93.25 119 ARG B CA 1
ATOM 2149 C C . ARG B 1 119 ? 1.479 -7.582 -14.156 1 93.25 119 ARG B C 1
ATOM 2151 O O . ARG B 1 119 ? 0.311 -7.969 -14.219 1 93.25 119 ARG B O 1
ATOM 2158 N N . ILE B 1 120 ? 2.525 -8.164 -14.672 1 94.88 120 ILE B N 1
ATOM 2159 C CA . ILE B 1 120 ? 2.408 -9.531 -15.164 1 94.88 120 ILE B CA 1
ATOM 2160 C C . ILE B 1 120 ? 3.148 -10.477 -14.219 1 94.88 120 ILE B C 1
ATOM 2162 O O . ILE B 1 120 ? 4.363 -10.359 -14.039 1 94.88 120 ILE B O 1
ATOM 2166 N N . ILE B 1 121 ? 2.414 -11.336 -13.695 1 94 121 ILE B N 1
ATOM 2167 C CA . ILE B 1 121 ? 2.957 -12.266 -12.711 1 94 121 ILE B CA 1
ATOM 2168 C C . ILE B 1 121 ? 3.156 -13.641 -13.352 1 94 121 ILE B C 1
ATOM 2170 O O . ILE B 1 121 ? 2.207 -14.227 -13.875 1 94 121 ILE B O 1
ATOM 2174 N N . HIS B 1 122 ? 4.352 -14.094 -13.266 1 96.56 122 HIS B N 1
ATOM 2175 C CA . HIS B 1 122 ? 4.629 -15.445 -13.734 1 96.56 122 HIS B CA 1
ATOM 2176 C C . HIS B 1 122 ? 4.348 -16.469 -12.648 1 96.56 122 HIS B C 1
ATOM 2178 O O . HIS B 1 122 ? 4.898 -16.391 -11.547 1 96.56 122 HIS B O 1
ATOM 2184 N N . LEU B 1 123 ? 3.557 -17.375 -13.031 1 96.5 123 LEU B N 1
ATOM 2185 C CA . LEU B 1 123 ? 3.094 -18.359 -12.055 1 96.5 123 LEU B CA 1
ATOM 2186 C C . LEU B 1 123 ? 4.031 -19.562 -12 1 96.5 123 LEU B C 1
ATOM 2188 O O . LEU B 1 123 ? 4.543 -20 -13.031 1 96.5 123 LEU B O 1
ATOM 2192 N N . PRO B 1 124 ? 4.145 -20.109 -10.859 1 94.56 124 PRO B N 1
ATOM 2193 C CA . PRO B 1 124 ? 5.098 -21.219 -10.688 1 94.56 124 PRO B CA 1
ATOM 2194 C C . PRO B 1 124 ? 4.57 -22.547 -11.227 1 94.56 124 PRO B C 1
ATOM 2196 O O . PRO B 1 124 ? 5.309 -23.531 -11.266 1 94.56 124 PRO B O 1
ATOM 2199 N N . ALA B 1 125 ? 3.314 -22.625 -11.586 1 94.62 125 ALA B N 1
ATOM 2200 C CA . ALA B 1 125 ? 2.682 -23.812 -12.141 1 94.62 125 ALA B CA 1
ATOM 2201 C C . ALA B 1 125 ? 1.564 -23.438 -13.117 1 94.62 125 ALA B C 1
ATOM 2203 O O . ALA B 1 125 ? 1.07 -22.312 -13.094 1 94.62 125 ALA B O 1
ATOM 2204 N N . GLU B 1 126 ? 1.25 -24.422 -13.867 1 96 126 GLU B N 1
ATOM 2205 C CA . GLU B 1 126 ? 0.123 -24.188 -14.766 1 96 126 GLU B CA 1
ATOM 2206 C C . GLU B 1 126 ? -1.198 -24.172 -14 1 96 126 GLU B C 1
ATOM 2208 O O . GLU B 1 126 ? -1.404 -24.984 -13.094 1 96 126 GLU B O 1
ATOM 2213 N N . VAL B 1 127 ? -2.029 -23.25 -14.484 1 96.12 127 VAL B N 1
ATOM 2214 C CA . VAL B 1 127 ? -3.309 -23.141 -13.797 1 96.12 127 VAL B CA 1
ATOM 2215 C C . VAL B 1 127 ? -4.449 -23.234 -14.805 1 96.12 127 VAL B C 1
ATOM 2217 O O . VAL B 1 127 ? -4.23 -23.141 -16.016 1 96.12 127 VAL B O 1
ATOM 2220 N N . ILE B 1 128 ? -5.656 -23.547 -14.219 1 91.94 128 ILE B N 1
ATOM 2221 C CA . ILE B 1 128 ? -6.852 -23.578 -15.047 1 91.94 128 ILE B CA 1
ATOM 2222 C C . ILE B 1 128 ? -7.812 -22.469 -14.617 1 91.94 128 ILE B C 1
ATOM 2224 O O . ILE B 1 128 ? -7.883 -22.141 -13.43 1 91.94 128 ILE B O 1
ATOM 2228 N N . SER B 1 129 ? -8.508 -21.922 -15.562 1 90.94 129 SER B N 1
ATOM 2229 C CA . SER B 1 129 ? -9.406 -20.812 -15.273 1 90.94 129 SER B CA 1
ATOM 2230 C C . SER B 1 129 ? -10.656 -21.281 -14.539 1 90.94 129 SER B C 1
ATOM 2232 O O . SER B 1 129 ? -11.258 -20.516 -13.781 1 90.94 129 SER B O 1
ATOM 2234 N N . ASP B 1 130 ? -10.992 -22.516 -14.828 1 89.75 130 ASP B N 1
ATOM 2235 C CA . ASP B 1 130 ? -12.172 -23.047 -14.156 1 89.75 130 ASP B CA 1
ATOM 2236 C C . ASP B 1 130 ? -11.953 -23.141 -12.648 1 89.75 130 ASP B C 1
ATOM 2238 O O . ASP B 1 130 ? -10.984 -23.75 -12.188 1 89.75 130 ASP B O 1
ATOM 2242 N N . GLY B 1 131 ? -12.719 -22.469 -11.945 1 90.56 131 GLY B N 1
ATOM 2243 C CA . GLY B 1 131 ? -12.625 -22.5 -10.492 1 90.56 131 GLY B CA 1
ATOM 2244 C C . GLY B 1 131 ? -11.828 -21.328 -9.93 1 90.56 131 GLY B C 1
ATOM 2245 O O . GLY B 1 131 ? -11.664 -21.219 -8.711 1 90.56 131 GLY B O 1
ATOM 2246 N N . ALA B 1 132 ? -11.266 -20.594 -10.875 1 93.12 132 ALA B N 1
ATOM 2247 C CA . ALA B 1 132 ? -10.555 -19.406 -10.414 1 93.12 132 ALA B CA 1
ATOM 2248 C C . ALA B 1 132 ? -11.492 -18.484 -9.641 1 93.12 132 ALA B C 1
ATOM 2250 O O . ALA B 1 132 ? -12.656 -18.312 -10.016 1 93.12 132 ALA B O 1
ATOM 2251 N N . LYS B 1 133 ? -10.945 -17.922 -8.523 1 94.44 133 LYS B N 1
ATOM 2252 C CA . LYS B 1 133 ? -11.719 -17.031 -7.676 1 94.44 133 LYS B CA 1
ATOM 2253 C C . LYS B 1 133 ? -10.922 -15.781 -7.316 1 94.44 133 LYS B C 1
ATOM 2255 O O . LYS B 1 133 ? -9.695 -15.844 -7.184 1 94.44 133 LYS B O 1
ATOM 2260 N N . ALA B 1 134 ? -11.703 -14.734 -7.242 1 93.25 134 ALA B N 1
ATOM 2261 C CA . ALA B 1 134 ? -11.094 -13.492 -6.77 1 93.25 134 ALA B CA 1
ATOM 2262 C C . ALA B 1 134 ? -11.984 -12.805 -5.73 1 93.25 134 ALA B C 1
ATOM 2264 O O . ALA B 1 134 ? -13.211 -12.797 -5.863 1 93.25 134 ALA B O 1
ATOM 2265 N N . SER B 1 135 ? -11.367 -12.328 -4.719 1 93 135 SER B N 1
ATOM 2266 C CA . SER B 1 135 ? -12.094 -11.602 -3.68 1 93 135 SER B CA 1
ATOM 2267 C C . SER B 1 135 ? -11.445 -10.25 -3.395 1 93 135 SER B C 1
ATOM 2269 O O . SER B 1 135 ? -10.234 -10.086 -3.58 1 93 135 SER B O 1
ATOM 2271 N N . PHE B 1 136 ? -12.328 -9.32 -3.09 1 89.62 136 PHE B N 1
ATOM 2272 C CA . PHE B 1 136 ? -11.898 -7.973 -2.732 1 89.62 136 PHE B CA 1
ATOM 2273 C C . PHE B 1 136 ? -12.406 -7.586 -1.351 1 89.62 136 PHE B C 1
ATOM 2275 O O . PHE B 1 136 ? -13.617 -7.59 -1.108 1 89.62 136 PHE B O 1
ATOM 2282 N N . LYS B 1 137 ? -11.414 -7.258 -0.435 1 88.88 137 LYS B N 1
ATOM 2283 C CA . LYS B 1 137 ? -11.805 -6.84 0.908 1 88.88 137 LYS B CA 1
ATOM 2284 C C . LYS B 1 137 ? -10.781 -5.875 1.502 1 88.88 137 LYS B C 1
ATOM 2286 O O . LYS B 1 137 ? -9.586 -6.176 1.549 1 88.88 137 LYS B O 1
ATOM 2291 N N . ASN B 1 138 ? -11.227 -4.699 1.93 1 90 138 ASN B N 1
ATOM 2292 C CA . ASN B 1 138 ? -10.422 -3.752 2.693 1 90 138 ASN B CA 1
ATOM 2293 C C . ASN B 1 138 ? -9.117 -3.412 1.973 1 90 138 ASN B C 1
ATOM 2295 O O . ASN B 1 138 ? -8.047 -3.406 2.584 1 90 138 ASN B O 1
ATOM 2299 N N . GLY B 1 139 ? -9.242 -3.244 0.705 1 91.69 139 GLY B N 1
ATOM 2300 C CA . GLY B 1 139 ? -8.102 -2.812 -0.082 1 91.69 139 GLY B CA 1
ATOM 2301 C C . GLY B 1 139 ? -7.18 -3.955 -0.477 1 91.69 139 GLY B C 1
ATOM 2302 O O . GLY B 1 139 ? -6.062 -3.729 -0.94 1 91.69 139 GLY B O 1
ATOM 2303 N N . ILE B 1 140 ? -7.684 -5.203 -0.218 1 92.88 140 ILE B N 1
ATOM 2304 C CA . ILE B 1 140 ? -6.918 -6.387 -0.597 1 92.88 140 ILE B CA 1
ATOM 2305 C C . ILE B 1 140 ? -7.672 -7.164 -1.671 1 92.88 140 ILE B C 1
ATOM 2307 O O . ILE B 1 140 ? -8.875 -7.395 -1.55 1 92.88 140 ILE B O 1
ATOM 2311 N N . VAL B 1 141 ? -6.941 -7.551 -2.676 1 93.69 141 VAL B N 1
ATOM 2312 C CA . VAL B 1 141 ? -7.488 -8.453 -3.686 1 93.69 141 VAL B CA 1
ATOM 2313 C C . VAL B 1 141 ? -6.777 -9.805 -3.607 1 93.69 141 VAL B C 1
ATOM 2315 O O . VAL B 1 141 ? -5.547 -9.867 -3.652 1 93.69 141 VAL B O 1
ATOM 2318 N N . GLU B 1 142 ? -7.562 -10.797 -3.453 1 94.38 142 GLU B N 1
ATOM 2319 C CA . GLU B 1 142 ? -7.02 -12.156 -3.418 1 94.38 142 GLU B CA 1
ATOM 2320 C C . GLU B 1 142 ? -7.516 -12.977 -4.602 1 94.38 142 GLU B C 1
ATOM 2322 O O . GLU B 1 142 ? -8.727 -13.094 -4.82 1 94.38 142 GLU B O 1
ATOM 2327 N N . ILE B 1 143 ? -6.609 -13.516 -5.32 1 95.69 143 ILE B N 1
ATOM 2328 C CA . ILE B 1 143 ? -6.918 -14.344 -6.48 1 95.69 143 ILE B CA 1
ATOM 2329 C C . ILE B 1 143 ? -6.453 -15.781 -6.23 1 95.69 143 ILE B C 1
ATOM 2331 O O . ILE B 1 143 ? -5.301 -16.016 -5.859 1 95.69 143 ILE B O 1
ATOM 2335 N N . THR B 1 144 ? -7.328 -16.688 -6.414 1 95.56 144 THR B N 1
ATOM 2336 C CA . THR B 1 144 ? -7.031 -18.109 -6.262 1 95.56 144 THR B CA 1
ATOM 2337 C C . THR B 1 144 ? -7.184 -18.844 -7.59 1 95.56 144 THR B C 1
ATOM 2339 O O . THR B 1 144 ? -8.25 -18.797 -8.211 1 95.56 144 THR B O 1
ATOM 2342 N N . LEU B 1 145 ? -6.148 -19.531 -7.938 1 96.38 145 LEU B N 1
ATOM 2343 C CA . LEU B 1 145 ? -6.125 -20.25 -9.211 1 96.38 145 LEU B CA 1
ATOM 2344 C C . LEU B 1 145 ? -5.832 -21.734 -8.984 1 96.38 145 LEU B C 1
ATOM 2346 O O . LEU B 1 145 ? -4.754 -22.094 -8.508 1 96.38 145 LEU B O 1
ATOM 2350 N N . PRO B 1 146 ? -6.734 -22.594 -9.414 1 95.81 146 PRO B N 1
ATOM 2351 C CA . PRO B 1 146 ? -6.445 -24.031 -9.305 1 95.81 146 PRO B CA 1
ATOM 2352 C C . PRO B 1 146 ? -5.34 -24.484 -10.258 1 95.81 146 PRO B C 1
ATOM 2354 O O . PRO B 1 146 ? -5.277 -24.016 -11.398 1 95.81 146 PRO B O 1
ATOM 2357 N N . LYS B 1 147 ? -4.535 -25.344 -9.75 1 94.81 147 LYS B N 1
ATOM 2358 C CA . LYS B 1 147 ? -3.461 -25.891 -10.57 1 94.81 147 LYS B CA 1
ATOM 2359 C C . LYS B 1 147 ? -3.975 -27.016 -11.469 1 94.81 147 LYS B C 1
ATOM 2361 O O . LYS B 1 147 ? -4.969 -27.672 -11.148 1 94.81 147 LYS B O 1
ATOM 2366 N N . VAL B 1 148 ? -3.223 -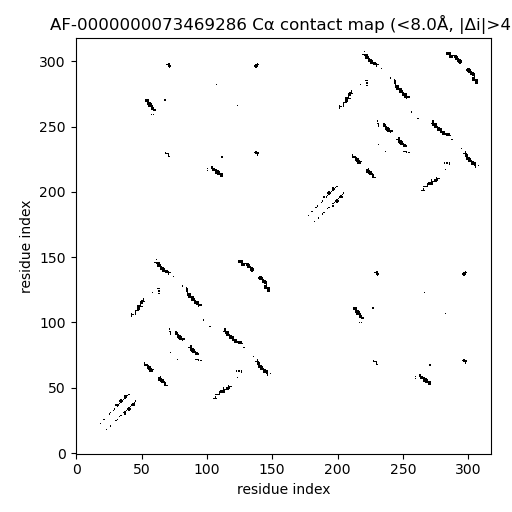27.219 -12.562 1 90.56 148 VAL B N 1
ATOM 2367 C CA . VAL B 1 148 ? -3.549 -28.344 -13.422 1 90.56 148 VAL B CA 1
ATOM 2368 C C . VAL B 1 148 ? -3.096 -29.641 -12.758 1 90.56 148 VAL B C 1
ATOM 2370 O O . VAL B 1 148 ? -1.972 -29.734 -12.258 1 90.56 148 VAL B O 1
ATOM 2373 N N . VAL B 1 149 ? -3.969 -30.484 -12.398 1 73.62 149 VAL B N 1
ATOM 2374 C CA . VAL B 1 149 ? -3.631 -31.781 -11.836 1 73.62 149 VAL B CA 1
ATOM 2375 C C . VAL B 1 149 ? -2.908 -32.625 -12.883 1 73.62 149 VAL B C 1
ATOM 237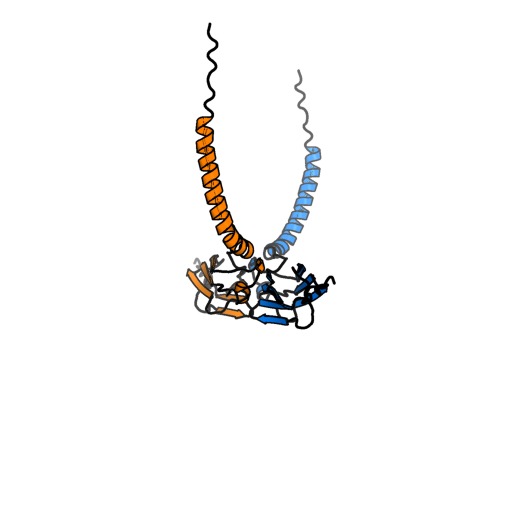7 O O . VAL B 1 149 ? -3.416 -32.812 -13.992 1 73.62 149 VAL B O 1
ATOM 2380 N N . THR B 1 150 ? -1.684 -32.438 -13.008 1 60.09 150 THR B N 1
ATOM 2381 C CA . THR B 1 150 ? -1.022 -33.375 -13.914 1 60.09 150 THR B CA 1
ATOM 2382 C C . THR B 1 150 ? -1.264 -34.812 -13.477 1 60.09 150 THR B C 1
ATOM 2384 O O . THR B 1 150 ? -1.159 -35.125 -12.289 1 60.09 150 THR B O 1
ATOM 2387 N N . ASP B 1 151 ? -2.262 -35.375 -13.938 1 51.78 151 ASP B N 1
ATOM 2388 C CA . ASP B 1 151 ? -2.391 -36.844 -13.789 1 51.78 151 ASP B CA 1
ATOM 2389 C C . ASP B 1 151 ? -1.021 -37.5 -13.695 1 51.78 151 ASP B C 1
ATOM 2391 O O . ASP B 1 151 ? -0.115 -37.188 -14.469 1 51.78 151 ASP B O 1
ATOM 2395 N N . ALA B 1 152 ? -0.651 -37.781 -12.477 1 49.94 152 ALA B N 1
ATOM 2396 C CA . ALA B 1 152 ? 0.506 -38.688 -12.312 1 49.94 152 ALA B CA 1
ATOM 2397 C C . ALA B 1 152 ? 0.694 -39.562 -13.547 1 49.94 152 ALA B C 1
ATOM 2399 O O . ALA B 1 152 ? -0.278 -39.906 -14.211 1 49.94 152 ALA B O 1
ATOM 2400 N N . GLY B 1 153 ? 1.782 -39.5 -14.156 1 48.91 153 GLY B N 1
ATOM 2401 C CA . GLY B 1 153 ? 2.262 -40.438 -15.18 1 48.91 153 GLY B CA 1
ATOM 2402 C C . GLY B 1 153 ? 1.656 -41.812 -15.07 1 48.91 153 GLY B C 1
ATOM 2403 O O . GLY B 1 153 ? 1.241 -42.219 -13.984 1 48.91 153 GLY B O 1
ATOM 2404 N N . ILE B 1 154 ? 0.794 -42.125 -16.031 1 48.78 154 ILE B N 1
ATOM 2405 C CA . ILE B 1 154 ? 0.394 -43.5 -16.188 1 48.78 154 ILE B CA 1
ATOM 2406 C C . ILE B 1 154 ? 1.613 -44.438 -16.047 1 48.78 154 ILE B C 1
ATOM 2408 O O . ILE B 1 154 ? 2.578 -44.312 -16.797 1 48.78 154 ILE B O 1
ATOM 2412 N N . PRO B 1 155 ? 1.816 -44.875 -14.891 1 50.31 155 PRO B N 1
ATOM 2413 C CA . PRO B 1 155 ? 2.938 -45.812 -14.852 1 50.31 155 PRO B CA 1
ATOM 2414 C C . PRO B 1 155 ? 2.957 -46.75 -16.047 1 50.31 155 PRO B C 1
ATOM 2416 O O . PRO B 1 155 ? 1.924 -47.344 -16.391 1 50.31 155 PRO B O 1
ATOM 2419 N N . ILE B 1 156 ? 3.648 -46.344 -16.969 1 49.41 156 ILE B N 1
ATOM 2420 C CA . ILE B 1 156 ? 3.803 -47.312 -18.031 1 49.41 156 ILE B CA 1
ATOM 2421 C C . ILE B 1 156 ? 4.316 -48.625 -17.438 1 49.41 156 ILE B C 1
ATOM 2423 O O . ILE B 1 156 ? 5.418 -48.688 -16.891 1 49.41 156 ILE B O 1
ATOM 2427 N N . GLU B 1 157 ? 3.432 -49.438 -17.078 1 45.44 157 GLU B N 1
ATOM 2428 C CA . GLU B 1 157 ? 3.857 -50.812 -16.75 1 45.44 157 GLU B CA 1
ATOM 2429 C C . GLU B 1 157 ? 4.695 -51.406 -17.859 1 45.44 157 GLU B C 1
ATOM 2431 O O . GLU B 1 157 ? 4.281 -51.406 -19.031 1 45.44 157 GLU B O 1
ATOM 2436 N N . ILE B 1 158 ? 5.957 -51.188 -17.766 1 51.03 158 ILE B N 1
ATOM 2437 C CA . ILE B 1 158 ? 6.75 -51.969 -18.688 1 51.03 158 ILE B CA 1
ATOM 2438 C C . ILE B 1 158 ? 6.477 -53.469 -18.469 1 51.03 158 ILE B C 1
ATOM 2440 O O . ILE B 1 158 ? 6.691 -53.969 -17.375 1 51.03 158 ILE B O 1
ATOM 2444 N N . GLU B 1 159 ? 5.504 -54 -19.219 1 43.28 159 GLU B N 1
ATOM 2445 C CA . GLU B 1 159 ? 5.562 -55.469 -19.281 1 43.28 159 GLU B CA 1
ATOM 2446 C C . GLU B 1 159 ? 6.945 -55.938 -19.703 1 43.28 159 GLU B C 1
ATOM 2448 O O . GLU B 1 159 ? 7.582 -55.344 -20.578 1 43.28 159 GLU B O 1
#

Sequence (318 aa):
MSIRFCPFSFGTLGSELDTLFSEMEERAENLASRSESLKTIAKNAVPRITGDFHIDLCETPTEIIITCDLPGIEKQDVSVKLLNETSLQIKTTYDREVSKTDASGVYHLRERRAGSGERIIHLPAEVISDGAKASFKNGIVEITLPKVVTDAGIPIEIEMSIRFCPFSFGTLGSELDTLFSEMEERAENLASRSESLKTIAKNAVPRITGDFHIDLCETPTEIIITCDLPGIEKQDVSVKLLNETSLQIKTTYDREVSKTDASGVYHLRERRAGSGERIIHLPAEVISDGAKASFKNGIVEITLPKVVTDAGIPIEIE

Radius of gyration: 31.43 Å; Cα contacts (8 Å, |Δi|>4): 564; chains: 2; bounding box: 89×111×56 Å

Nearest PDB structures (foldseek):
  3w1z-assembly1_B  TM=7.983E-01  e=2.169E-09  Schizosaccharomyces pombe 972h-
  3w1z-assembly1_D  TM=8.997E-01  e=2.320E-08  Schizosaccharomyces pombe 972h-
  3w1z-assembly1_C  TM=7.740E-01  e=6.956E-08  Schizosaccharomyces pombe 972h-
  2byu-assembly1_B  TM=8.280E-01  e=4.685E-07  Triticum aestivum
  1gme-assembly1_A  TM=6.877E-01  e=4.135E-08  Triticum aestivum

Secondary structure (DSSP, 8-state):
----------HHHHHHHHHHHHHHHHHHHHHHHHHHHHHHHHHS-S-----PPPEEEEE-SSEEEEEEE-TT--GGGEEEEEEETTEEEEEEEE-----THHHH-EEEEE-S--EEEEEEEEPSS-B-STT-EEEEETTEEEEEEEB------------/----------HHHHHHHHHHHHHHHHHHHHHHHHHHHHHHHHHS-S-----PPPEEEEE-SSEEEEEEE-TT--GGGEEEEEEETTEEEEEEEE-----THHHH-EEEEE-S--EEEEEEEEPSS-B-STT-EEEEETTEEEEEEEB------------

Organism: Methanocorpusculum labreanum (strain ATCC 43576 / DSM 4855 / Z) (NCBI:txid410358)